Protein AF-A0A972S3H3-F1 (afdb_monomer)

Foldseek 3Di:
DDDDDDDDDDDDDDDDDDDDDDDDDDDDDDDDPPPDPVNVVVVVVVVVVVVVVVVVVVVVVVVVVVVVVVVVVVVVVVVVVVVVVVVVVVVPDDDDDDDDDDDDDDPPPDDDPQDQPPVRQGPLCVPLPCVQCNSQQQDQGVVFRDRQAQDALVVQLVQLVCLCVQVDDTPNCSVVSNVSSVPDDSVSSSRNSVRRNVGD

Nearest PDB structures (foldseek):
  1c53-assembly1_A  TM=9.446E-01  e=4.695E-05  Nitratidesulfovibrio vulgaris str. 'Miyazaki F'
  1dvh-assembly1_A  TM=9.119E-01  e=2.407E-04  Nitratidesulfovibrio vulgaris
  2dvh-assembly1_A  TM=8.778E-01  e=3.454E-03  Nitratidesulfovibrio vulgaris str. Hildenborough
  8smr-assembly1_N  TM=8.710E-01  e=4.966E-03  Pseudomonas aeruginosa
  1m6z-assembly4_D  TM=8.207E-01  e=4.141E-03  Stutzerimonas stutzeri

Solvent-accessible surface area (backbone atoms only — not comparable to full-atom values): 12634 Å² total; per-residue (Å²): 139,84,86,91,82,89,83,85,83,86,83,83,81,78,84,85,88,74,94,79,90,82,89,81,88,84,88,81,90,83,92,74,93,68,81,48,74,69,58,57,52,50,52,53,52,52,51,57,57,47,54,54,49,52,53,54,50,50,52,52,51,54,50,54,50,54,50,50,54,54,51,54,64,63,45,56,66,51,54,57,55,50,56,57,51,55,59,54,58,68,74,76,59,92,81,85,82,88,85,91,88,81,85,87,86,81,88,74,89,68,94,70,87,70,56,59,42,98,85,76,45,46,45,69,40,56,77,61,43,17,91,54,22,35,94,69,26,72,32,44,27,92,80,60,47,68,59,53,33,49,40,55,42,67,58,43,40,50,56,50,48,32,16,41,79,52,82,37,63,61,89,82,40,18,71,62,48,16,74,57,39,59,82,57,49,73,68,51,43,50,49,44,16,53,55,30,37,70,38,126

Sequence (200 aa):
MKRITIISIVTASILLIGCGQGNNSTASNETIEHKTKTQEIKEIIQHSGEDAKNIVQEIGNNIKTSISTAVNASQTTVEDAVNMGENIIKSIIPVPSKNNLGNDNNITNNGNESSVSENGIPEVFSTKCSGCHGTYGKKKALKKSEIIAGQSKNELISKIKEYKDGTRSVAGMGTLMKGKVSELTDADIETIASYLSSLK

Structure (mmCIF, N/CA/C/O backbone):
data_AF-A0A972S3H3-F1
#
_entry.id   AF-A0A972S3H3-F1
#
loop_
_atom_site.group_PDB
_atom_site.id
_atom_site.type_symbol
_atom_site.label_atom_id
_atom_site.label_alt_id
_atom_site.label_comp_id
_atom_site.label_asym_id
_atom_site.label_entity_id
_atom_site.label_seq_id
_atom_site.pdbx_PDB_ins_code
_atom_site.Cartn_x
_atom_site.Cartn_y
_atom_site.Cartn_z
_atom_site.occupancy
_atom_site.B_iso_or_equiv
_atom_site.auth_seq_id
_atom_site.auth_comp_id
_atom_site.auth_asym_id
_atom_site.auth_atom_id
_atom_site.pdbx_PDB_model_num
ATOM 1 N N . MET A 1 1 ? -25.795 -13.169 72.643 1.00 50.03 1 MET A N 1
ATOM 2 C CA . MET A 1 1 ? -24.770 -12.097 72.558 1.00 50.03 1 MET A CA 1
ATOM 3 C C . MET A 1 1 ? -25.446 -10.771 72.904 1.00 50.03 1 MET A C 1
ATOM 5 O O . MET A 1 1 ? -26.636 -10.655 72.638 1.00 50.03 1 MET A O 1
ATOM 9 N N . LYS A 1 2 ? -24.792 -9.872 73.657 1.00 42.12 2 LYS A N 1
ATOM 10 C CA . LYS A 1 2 ? -25.497 -9.031 74.649 1.00 42.12 2 LYS A CA 1
ATOM 11 C C . LYS A 1 2 ? -25.028 -7.562 74.661 1.00 42.12 2 LYS A C 1
ATOM 13 O O . LYS A 1 2 ? -23.946 -7.299 75.154 1.00 42.12 2 LYS A O 1
ATOM 18 N N . ARG A 1 3 ? -25.945 -6.671 74.252 1.00 39.25 3 ARG A N 1
ATOM 19 C CA . ARG A 1 3 ? -26.158 -5.260 74.667 1.00 39.25 3 ARG A CA 1
ATOM 20 C C . ARG A 1 3 ? -25.067 -4.191 74.439 1.00 39.25 3 ARG A C 1
ATOM 22 O O . ARG A 1 3 ? -23.873 -4.431 74.497 1.00 39.25 3 ARG A O 1
ATOM 29 N N . ILE A 1 4 ? -25.583 -2.979 74.221 1.00 59.34 4 ILE A N 1
ATOM 30 C CA . ILE A 1 4 ? -24.908 -1.681 74.078 1.00 59.34 4 ILE A CA 1
ATOM 31 C C . ILE A 1 4 ? -24.509 -1.122 75.458 1.00 59.34 4 ILE A C 1
ATOM 33 O O . ILE A 1 4 ? -25.339 -1.143 76.367 1.00 59.34 4 ILE A O 1
ATOM 37 N N . THR A 1 5 ? -23.311 -0.532 75.555 1.00 48.34 5 THR A N 1
ATOM 38 C CA . THR A 1 5 ? -22.844 0.370 76.635 1.00 48.34 5 THR A CA 1
ATOM 39 C C . THR A 1 5 ? -21.814 1.323 75.979 1.00 48.34 5 THR A C 1
ATOM 41 O O . THR A 1 5 ? -20.944 0.812 75.284 1.00 48.34 5 THR A O 1
ATOM 44 N N . ILE A 1 6 ? -21.888 2.663 75.927 1.00 50.59 6 ILE A N 1
ATOM 45 C CA . ILE A 1 6 ? -22.216 3.747 76.883 1.00 50.59 6 ILE A CA 1
ATOM 46 C C . ILE A 1 6 ? -20.986 4.241 77.693 1.00 50.59 6 ILE A C 1
ATOM 48 O O . ILE A 1 6 ? -20.466 3.514 78.528 1.00 50.59 6 ILE A O 1
ATOM 52 N N . ILE A 1 7 ? -20.658 5.533 77.489 1.00 48.91 7 ILE A N 1
ATOM 53 C CA . ILE A 1 7 ? -19.981 6.512 78.382 1.00 48.91 7 ILE A CA 1
ATOM 54 C C . ILE A 1 7 ? -18.434 6.566 78.518 1.00 48.91 7 ILE A C 1
ATOM 56 O O . ILE A 1 7 ? -17.762 5.592 78.822 1.00 48.91 7 ILE A O 1
ATOM 60 N N . SER A 1 8 ? -17.953 7.811 78.346 1.00 44.72 8 SER A N 1
ATOM 61 C CA . SER A 1 8 ? -16.785 8.539 78.888 1.00 44.72 8 SER A CA 1
ATOM 62 C C . SER A 1 8 ? -15.473 7.841 79.259 1.00 44.72 8 SER A C 1
ATOM 64 O O . SER A 1 8 ? -15.441 6.978 80.124 1.00 44.72 8 SER A O 1
ATOM 66 N N . ILE A 1 9 ? -14.372 8.501 78.875 1.00 57.78 9 ILE A N 1
ATOM 67 C CA . ILE A 1 9 ? -13.406 9.033 79.854 1.00 57.78 9 ILE A CA 1
ATOM 68 C C . ILE A 1 9 ? -13.070 10.486 79.489 1.00 57.78 9 ILE A C 1
ATOM 70 O O . ILE A 1 9 ? -12.719 10.801 78.355 1.00 57.78 9 ILE A O 1
ATOM 74 N N . VAL A 1 10 ? -13.194 11.370 80.479 1.00 48.03 10 VAL A N 1
ATOM 75 C CA . VAL A 1 10 ? -12.653 12.731 80.454 1.00 48.03 10 VAL A CA 1
ATOM 76 C C . VAL A 1 10 ? -11.217 12.649 80.961 1.00 48.03 10 VAL A C 1
ATOM 78 O O . VAL A 1 10 ? -11.010 12.353 82.135 1.00 48.03 10 VAL A O 1
ATOM 81 N N . THR A 1 11 ? -10.227 12.953 80.124 1.00 58.41 11 THR A N 1
ATOM 82 C CA . THR A 1 11 ? -8.889 13.327 80.608 1.00 58.41 11 THR A CA 1
ATOM 83 C C . THR A 1 11 ? -8.775 14.841 80.590 1.00 58.41 11 THR A C 1
ATOM 85 O O . THR A 1 11 ? -8.484 15.453 79.564 1.00 58.41 11 THR A O 1
ATOM 88 N N . ALA A 1 12 ? -9.048 15.450 81.742 1.00 47.22 12 ALA A N 1
ATOM 89 C CA . ALA A 1 12 ? -8.835 16.869 81.947 1.00 47.22 12 ALA A CA 1
ATOM 90 C C . ALA A 1 12 ? -7.329 17.173 81.992 1.00 47.22 12 ALA A C 1
ATOM 92 O O . ALA A 1 12 ? -6.634 16.746 82.912 1.00 47.22 12 ALA A O 1
ATOM 93 N N . SER A 1 13 ? -6.848 17.979 81.047 1.00 56.44 13 SER A N 1
ATOM 94 C CA . SER A 1 13 ? -5.545 18.652 81.129 1.00 56.44 13 SER A CA 1
ATOM 95 C C . SER A 1 13 ? -5.752 20.161 81.223 1.00 56.44 13 SER A C 1
ATOM 97 O O . SER A 1 13 ? -5.510 20.924 80.297 1.00 56.44 13 SER A O 1
ATOM 99 N N . ILE A 1 14 ? -6.316 20.538 82.371 1.00 56.06 14 ILE A N 1
ATOM 100 C CA . ILE A 1 14 ? -5.871 21.632 83.243 1.00 56.06 14 ILE A CA 1
ATOM 101 C C . ILE A 1 14 ? -4.890 22.650 82.616 1.00 56.06 14 ILE A C 1
ATOM 103 O O . ILE A 1 14 ? -3.731 22.352 82.355 1.00 56.06 14 ILE A O 1
ATOM 107 N N . LEU A 1 15 ? -5.393 23.888 82.525 1.00 45.66 15 LEU A N 1
ATOM 108 C CA . LEU A 1 15 ? -4.690 25.170 82.667 1.00 45.66 15 LEU A CA 1
ATOM 109 C C . LEU A 1 15 ? -3.454 25.472 81.792 1.00 45.66 15 LEU A C 1
ATOM 111 O O . LEU A 1 15 ? -2.313 25.268 82.195 1.00 45.66 15 LEU A O 1
ATOM 115 N N . LEU A 1 16 ? -3.699 26.274 80.751 1.00 47.12 16 LEU A N 1
ATOM 116 C CA . LEU A 1 16 ? -2.959 27.529 80.561 1.00 47.12 16 LEU A CA 1
ATOM 117 C C . LEU A 1 16 ? -3.959 28.684 80.397 1.00 47.12 16 LEU A C 1
ATOM 119 O O . LEU A 1 16 ? -4.531 28.888 79.329 1.00 47.12 16 LEU A O 1
ATOM 123 N N . ILE A 1 17 ? -4.190 29.430 81.482 1.00 56.34 17 ILE A N 1
ATOM 124 C CA . ILE A 1 17 ? -4.942 30.689 81.439 1.00 56.34 17 ILE A CA 1
ATOM 125 C C . ILE A 1 17 ? -4.015 31.761 80.859 1.00 56.34 17 ILE A C 1
ATOM 127 O O . ILE A 1 17 ? -3.107 32.234 81.538 1.00 56.34 17 ILE A O 1
ATOM 131 N N . GLY A 1 18 ? -4.259 32.146 79.607 1.00 42.66 18 GLY A N 1
ATOM 132 C CA . GLY A 1 18 ? -3.746 33.381 79.019 1.00 42.66 18 GLY A CA 1
ATOM 133 C C . GLY A 1 18 ? -4.873 34.407 78.934 1.00 42.66 18 GLY A C 1
ATOM 134 O O . GLY A 1 18 ? -5.859 34.175 78.239 1.00 42.66 18 GLY A O 1
ATOM 135 N N . CYS A 1 19 ? -4.752 35.531 79.643 1.00 55.44 19 CYS A N 1
ATOM 136 C CA . CYS A 1 19 ? -5.731 36.616 79.564 1.00 55.44 19 CYS A CA 1
ATOM 137 C C . CYS A 1 19 ? -5.738 37.251 78.163 1.00 55.44 19 CYS A C 1
ATOM 139 O O . CYS A 1 19 ? -4.711 37.745 77.704 1.00 55.44 19 CYS A O 1
ATOM 141 N N . GLY A 1 20 ? -6.908 37.303 77.525 1.00 45.53 20 GLY A N 1
ATOM 142 C CA . GLY A 1 20 ? -7.138 37.992 76.253 1.00 45.53 20 GLY A CA 1
ATOM 143 C C . GLY A 1 20 ? -8.572 38.510 76.203 1.00 45.53 20 GLY A C 1
ATOM 144 O O . GLY A 1 20 ? -9.515 37.733 76.106 1.00 45.53 20 GLY A O 1
ATOM 145 N N . GLN A 1 21 ? -8.737 39.820 76.361 1.00 40.84 21 GLN A N 1
ATOM 146 C CA . GLN A 1 21 ? -10.024 40.480 76.585 1.00 40.84 21 GLN A CA 1
ATOM 147 C C . GLN A 1 21 ? -10.678 40.852 75.242 1.00 40.84 21 GLN A C 1
ATOM 149 O O . GLN A 1 21 ? -10.013 41.426 74.384 1.00 40.84 21 GLN A O 1
ATOM 154 N N . GLY A 1 22 ? -11.965 40.544 75.047 1.00 35.88 22 GLY A N 1
ATOM 155 C CA . GLY A 1 22 ? -12.677 40.868 73.803 1.00 35.88 22 GLY A CA 1
ATOM 156 C C . GLY A 1 22 ? -14.104 40.324 73.776 1.00 35.88 22 GLY A C 1
ATOM 157 O O . GLY A 1 22 ? -14.325 39.141 73.545 1.00 35.88 22 GLY A O 1
ATOM 158 N N . ASN A 1 23 ? -15.071 41.195 74.042 1.00 36.19 23 ASN A N 1
ATOM 159 C CA . ASN A 1 23 ? -16.504 40.911 74.065 1.00 36.19 23 ASN A CA 1
ATOM 160 C C . ASN A 1 23 ? -17.117 40.851 72.654 1.00 36.19 23 ASN A C 1
ATOM 162 O O . ASN A 1 23 ? -16.843 41.700 71.811 1.00 36.19 23 ASN A O 1
ATOM 166 N N . ASN A 1 24 ? -18.019 39.896 72.418 1.00 32.91 24 ASN A N 1
ATOM 167 C CA . ASN A 1 24 ? -18.827 39.803 71.202 1.00 32.91 24 ASN A CA 1
ATOM 168 C C . ASN A 1 24 ? -20.331 39.805 71.529 1.00 32.91 24 ASN A C 1
ATOM 170 O O . ASN A 1 24 ? -20.840 38.945 72.245 1.00 32.91 24 ASN A O 1
ATOM 174 N N . SER A 1 25 ? -21.034 40.813 71.006 1.00 38.72 25 SER A N 1
ATOM 175 C CA . SER A 1 25 ? -22.461 41.043 71.248 1.00 38.72 25 SER A CA 1
ATOM 176 C C . SER A 1 25 ? -23.374 40.092 70.470 1.00 38.72 25 SER A C 1
ATOM 178 O O . SER A 1 25 ? -23.024 39.541 69.429 1.00 38.72 25 SER A O 1
ATOM 180 N N . THR A 1 26 ? -24.587 39.942 70.991 1.00 35.28 26 THR A N 1
ATOM 181 C CA . THR A 1 26 ? -25.653 39.056 70.518 1.00 35.28 26 THR A CA 1
ATOM 182 C C . THR A 1 26 ? -26.482 39.589 69.337 1.00 35.28 26 THR A C 1
ATOM 184 O O . THR A 1 26 ? -26.873 40.751 69.343 1.00 35.28 26 THR A O 1
ATOM 187 N N . ALA A 1 27 ? -26.929 38.635 68.505 1.00 40.75 27 ALA A N 1
ATOM 188 C CA . ALA A 1 27 ? -28.288 38.489 67.943 1.00 40.75 27 ALA A CA 1
ATOM 189 C C . ALA A 1 27 ? -28.718 39.104 66.582 1.00 40.75 27 ALA A C 1
ATOM 191 O O . ALA A 1 27 ? -28.371 40.212 66.195 1.00 40.75 27 ALA A O 1
ATOM 192 N N . SER A 1 28 ? -29.645 38.339 65.973 1.00 35.03 28 SER A N 1
ATOM 193 C CA . SER A 1 28 ? -30.734 38.692 65.029 1.00 35.03 28 SER A CA 1
ATOM 194 C C . SER A 1 28 ? -30.441 39.035 63.555 1.00 35.03 28 SER A C 1
ATOM 196 O O . SER A 1 28 ? -30.322 40.189 63.174 1.00 35.03 28 SER A O 1
ATOM 198 N N . ASN A 1 29 ? -30.477 37.979 62.729 1.00 49.19 29 ASN A N 1
ATOM 199 C CA . ASN A 1 29 ? -31.412 37.768 61.603 1.00 49.19 29 ASN A CA 1
ATOM 200 C C . ASN A 1 29 ? -31.961 38.983 60.818 1.00 49.19 29 ASN A C 1
ATOM 202 O O . ASN A 1 29 ? -32.881 39.644 61.291 1.00 49.19 29 ASN A O 1
ATOM 206 N N . GLU A 1 30 ? -31.596 39.067 59.535 1.00 40.66 30 GLU A N 1
ATOM 207 C CA . GLU A 1 30 ? -32.560 39.331 58.457 1.00 40.66 30 GLU A CA 1
ATOM 208 C C . GLU A 1 30 ? -32.139 38.559 57.189 1.00 40.66 30 GLU A C 1
ATOM 210 O O . GLU A 1 30 ? -30.948 38.445 56.890 1.00 40.66 30 GLU A O 1
ATOM 215 N N . THR A 1 31 ? -33.097 37.969 56.464 1.00 40.53 31 THR A N 1
ATOM 216 C CA . THR A 1 31 ? -32.827 37.181 55.247 1.00 40.53 31 THR A CA 1
ATOM 217 C C . THR A 1 31 ? -33.096 38.025 54.009 1.00 40.53 31 THR A C 1
ATOM 219 O O . THR A 1 31 ? -34.248 38.325 53.709 1.00 40.53 31 THR A O 1
ATOM 222 N N . ILE A 1 32 ? -32.046 38.343 53.251 1.00 44.81 32 ILE A N 1
ATOM 223 C CA . ILE A 1 32 ? -32.155 38.857 51.882 1.00 44.81 32 ILE A CA 1
ATOM 224 C C . ILE A 1 32 ? -31.471 37.845 50.965 1.00 44.81 32 ILE A C 1
ATOM 226 O O . ILE A 1 32 ? -30.268 37.608 51.087 1.00 44.81 32 ILE A O 1
ATOM 230 N N . GLU A 1 33 ? -32.233 37.233 50.055 1.00 55.72 33 GLU A N 1
ATOM 231 C CA . GLU A 1 33 ? -31.702 36.274 49.081 1.00 55.72 33 GLU A CA 1
ATOM 232 C C . GLU A 1 33 ? -30.937 37.015 47.975 1.00 55.72 33 GLU A C 1
ATOM 234 O O . GLU A 1 33 ? -31.421 37.278 46.876 1.00 55.72 33 GLU A O 1
ATOM 239 N N . HIS A 1 34 ? -29.708 37.403 48.300 1.00 43.50 34 HIS A N 1
ATOM 240 C CA . HIS A 1 34 ? -28.808 38.045 47.361 1.00 43.50 34 HIS A CA 1
ATOM 241 C C . HIS A 1 34 ? -28.236 36.972 46.426 1.00 43.50 34 HIS A C 1
ATOM 243 O O . HIS A 1 34 ? -27.333 36.228 46.824 1.00 43.50 34 HIS A O 1
ATOM 249 N N . LYS A 1 35 ? -28.729 36.894 45.177 1.00 55.00 35 LYS A N 1
ATOM 250 C CA . LYS A 1 35 ? -28.073 36.098 44.125 1.00 55.00 35 LYS A CA 1
ATOM 251 C C . LYS A 1 35 ? -26.601 36.498 44.119 1.00 55.00 35 LYS A C 1
ATOM 253 O O . LYS A 1 35 ? -26.257 37.676 43.995 1.00 55.00 35 LYS A O 1
ATOM 258 N N . THR A 1 36 ? -25.728 35.533 44.385 1.00 60.09 36 THR A N 1
ATOM 259 C CA . THR A 1 36 ? -24.317 35.853 44.599 1.00 60.09 36 THR A CA 1
ATOM 260 C C . THR A 1 36 ? -23.719 36.321 43.280 1.00 60.09 36 THR A C 1
ATOM 262 O O . THR A 1 36 ? -24.009 35.755 42.225 1.00 60.09 36 THR A O 1
ATOM 265 N N . LYS A 1 37 ? -22.828 37.317 43.325 1.00 58.97 37 LYS A N 1
ATOM 266 C CA . LYS A 1 37 ? -22.131 37.837 42.133 1.00 58.97 37 LYS A CA 1
ATOM 267 C C . LYS A 1 37 ? -21.458 36.711 41.321 1.00 58.97 37 LYS A C 1
ATOM 269 O O . LYS A 1 37 ? -21.358 36.777 40.102 1.00 58.97 37 LYS A O 1
ATOM 274 N N . THR A 1 38 ? -21.063 35.634 42.001 1.00 56.06 38 THR A N 1
ATOM 275 C CA . THR A 1 38 ? -20.537 34.381 41.439 1.00 56.06 38 THR A CA 1
ATOM 276 C C . THR A 1 38 ? -21.549 33.594 40.590 1.00 56.06 38 THR A C 1
ATOM 278 O O . THR A 1 38 ? -21.153 32.991 39.595 1.00 56.06 38 THR A O 1
ATOM 281 N N . GLN A 1 39 ? -22.839 33.581 40.947 1.00 59.44 39 GLN A N 1
ATOM 282 C CA . GLN A 1 39 ? -23.898 32.912 40.174 1.00 59.44 39 GLN A CA 1
ATOM 283 C C . GLN A 1 39 ? -24.235 33.680 38.889 1.00 59.44 39 GLN A C 1
ATOM 285 O O . GLN A 1 39 ? -24.355 33.061 37.837 1.00 59.44 39 GLN A O 1
ATOM 290 N N . GLU A 1 40 ? -24.310 35.013 38.946 1.00 59.19 40 GLU A N 1
ATOM 291 C CA . GLU A 1 40 ? -24.522 35.852 37.753 1.00 59.19 40 GLU A CA 1
ATOM 292 C C . GLU A 1 40 ? -23.358 35.731 36.760 1.00 59.19 40 GLU A C 1
ATOM 294 O O . GLU A 1 40 ? -23.572 35.490 35.573 1.00 59.19 40 GLU A O 1
ATOM 299 N N . ILE A 1 41 ? -22.113 35.789 37.250 1.00 59.34 41 ILE A N 1
ATOM 300 C CA . ILE A 1 41 ? -20.914 35.582 36.421 1.00 59.34 41 ILE A CA 1
ATOM 301 C C . ILE A 1 41 ? -20.934 34.201 35.740 1.00 59.34 41 ILE A C 1
ATOM 303 O O . ILE A 1 41 ? -20.515 34.080 34.589 1.00 59.34 41 ILE A O 1
ATOM 307 N N . LYS A 1 42 ? -21.444 33.158 36.410 1.00 60.22 42 LYS A N 1
ATOM 308 C CA . LYS A 1 42 ? -21.511 31.806 35.839 1.00 60.22 42 LYS A CA 1
ATOM 309 C C . LYS A 1 42 ? -22.499 31.709 34.671 1.00 60.22 42 LYS A C 1
ATOM 311 O O . LYS A 1 42 ? -22.165 31.090 33.665 1.00 60.22 42 LYS A O 1
ATOM 316 N N . GLU A 1 43 ? -23.669 32.336 34.777 1.00 59.78 43 GLU A N 1
ATOM 317 C CA . GLU A 1 43 ? -24.654 32.393 33.685 1.00 59.78 43 GLU A CA 1
ATOM 318 C C . GLU A 1 43 ? -24.123 33.186 32.481 1.00 59.78 43 GLU A C 1
ATOM 320 O O . GLU A 1 43 ? -24.241 32.722 31.347 1.00 59.78 43 GLU A O 1
ATOM 325 N N . ILE A 1 44 ? -23.454 34.321 32.722 1.00 58.22 44 ILE A N 1
ATOM 326 C CA . ILE A 1 44 ? -22.828 35.144 31.670 1.00 58.22 44 ILE A CA 1
ATOM 327 C C . ILE A 1 44 ? -21.767 34.342 30.895 1.00 58.22 44 ILE A C 1
ATOM 329 O O . ILE A 1 44 ? -21.747 34.369 29.664 1.00 58.22 44 ILE A O 1
ATOM 333 N N . ILE A 1 45 ? -20.915 33.584 31.596 1.00 58.66 45 ILE A N 1
ATOM 334 C CA . ILE A 1 45 ? -19.893 32.729 30.966 1.00 58.66 45 ILE A CA 1
ATOM 335 C C . ILE A 1 45 ? -20.536 31.595 30.149 1.00 58.66 45 ILE A C 1
ATOM 337 O O . ILE A 1 45 ? -20.028 31.253 29.082 1.00 58.66 45 ILE A O 1
ATOM 341 N N . GLN A 1 46 ? -21.652 31.019 30.612 1.00 60.28 46 GLN A N 1
ATOM 342 C CA . GLN A 1 46 ? -22.351 29.966 29.867 1.00 60.28 46 GLN A CA 1
ATOM 343 C C . GLN A 1 46 ? -23.019 30.492 28.591 1.00 60.28 46 GLN A C 1
ATOM 345 O O . GLN A 1 46 ? -22.885 29.845 27.556 1.00 60.28 46 GLN A O 1
ATOM 350 N N . HIS A 1 47 ? -23.670 31.660 28.632 1.00 60.31 47 HIS A N 1
ATOM 351 C CA . HIS A 1 47 ? -24.263 32.275 27.436 1.00 60.31 47 HIS A CA 1
ATOM 352 C C . HIS A 1 47 ? -23.183 32.623 26.402 1.00 60.31 47 HIS A C 1
ATOM 354 O O . HIS A 1 47 ? -23.220 32.131 25.277 1.00 60.31 47 HIS A O 1
ATOM 360 N N . SER A 1 48 ? -22.136 33.341 26.829 1.00 57.97 48 SER A N 1
ATOM 361 C CA . SER A 1 48 ? -21.018 33.726 25.957 1.00 57.97 48 SER A CA 1
ATOM 362 C C . SER A 1 48 ? -20.298 32.522 25.330 1.00 57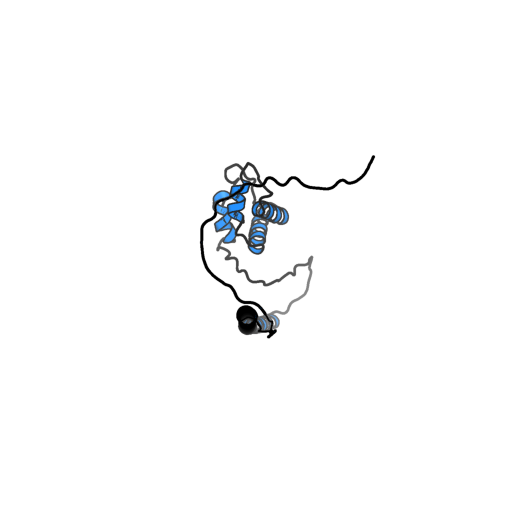.97 48 SER A C 1
ATOM 364 O O . SER A 1 48 ? -19.823 32.610 24.196 1.00 57.97 48 SER A O 1
ATOM 366 N N . GLY A 1 49 ? -20.233 31.389 26.039 1.00 59.72 49 GLY A N 1
ATOM 367 C CA . GLY A 1 49 ? -19.673 30.141 25.522 1.00 59.72 49 GLY A CA 1
ATOM 368 C C . GLY A 1 49 ? -20.551 29.426 24.489 1.00 59.72 49 GLY A C 1
ATOM 369 O O . GLY A 1 49 ? -20.011 28.697 23.658 1.00 59.72 49 GLY A O 1
ATOM 370 N N . GLU A 1 50 ? -21.871 29.621 24.513 1.00 63.44 50 GLU A N 1
ATOM 371 C CA . GLU A 1 50 ? -22.797 29.037 23.533 1.00 63.44 50 GLU A CA 1
ATOM 372 C C . GLU A 1 50 ? -22.923 29.924 22.286 1.00 63.44 50 GLU A C 1
ATOM 374 O O . GLU A 1 50 ? -22.839 29.421 21.165 1.00 63.44 50 GLU A O 1
ATOM 379 N N . ASP A 1 51 ? -22.980 31.247 22.469 1.00 68.44 51 ASP A N 1
ATOM 380 C CA . ASP A 1 51 ? -22.959 32.235 21.382 1.00 68.44 51 ASP A CA 1
ATOM 381 C C . ASP A 1 51 ? -21.723 32.050 20.485 1.00 68.44 51 ASP A C 1
ATOM 383 O O . ASP A 1 51 ? -21.824 32.002 19.257 1.00 68.44 51 ASP A O 1
ATOM 387 N N . ALA A 1 52 ? -20.549 31.839 21.095 1.00 62.97 52 ALA A N 1
ATOM 388 C CA . ALA A 1 52 ? -19.309 31.572 20.370 1.00 62.97 52 ALA A CA 1
ATOM 389 C C . ALA A 1 52 ? -19.362 30.280 19.528 1.00 62.97 52 ALA A C 1
ATOM 391 O O . ALA A 1 52 ? -18.821 30.250 18.421 1.00 62.97 52 ALA A O 1
ATOM 392 N N . LYS A 1 53 ? -20.025 29.215 20.006 1.00 65.50 53 LYS A N 1
ATOM 393 C CA . LYS A 1 53 ? -20.199 27.971 19.229 1.00 65.50 53 LYS A CA 1
ATOM 394 C C . LYS A 1 53 ? -21.146 28.174 18.054 1.00 65.50 53 LYS A C 1
ATOM 396 O O . LYS A 1 53 ? -20.847 27.691 16.964 1.00 65.50 53 LYS A O 1
ATOM 401 N N . ASN A 1 54 ? -22.253 28.883 18.274 1.00 75.94 54 ASN A N 1
ATOM 402 C CA . ASN A 1 54 ? -23.251 29.158 17.243 1.00 75.94 54 ASN A CA 1
ATOM 403 C C . ASN A 1 54 ? -22.627 29.952 16.087 1.00 75.94 54 ASN A C 1
ATOM 405 O O . ASN A 1 54 ? -22.744 29.540 14.936 1.00 75.94 54 ASN A O 1
ATOM 409 N N . ILE A 1 55 ? -21.847 30.996 16.397 1.00 71.00 55 ILE A N 1
ATOM 410 C CA . ILE A 1 55 ? -21.098 31.781 15.402 1.00 71.00 55 ILE A CA 1
ATOM 411 C C . ILE A 1 55 ? -20.107 30.897 14.621 1.00 71.00 55 ILE A C 1
ATOM 413 O O . ILE A 1 55 ? -20.047 30.966 13.393 1.00 71.00 55 ILE A O 1
ATOM 417 N N . VAL A 1 56 ? -19.349 30.025 15.298 1.00 68.06 56 VAL A N 1
ATOM 418 C CA . VAL A 1 56 ? -18.395 29.115 14.632 1.00 68.06 56 VAL A CA 1
ATOM 419 C C . VAL A 1 56 ? -19.104 28.092 13.730 1.00 68.06 56 VAL A C 1
ATOM 421 O O . VAL A 1 56 ? -18.614 27.807 12.634 1.00 68.06 56 VAL A O 1
ATOM 424 N N . GLN A 1 57 ? -20.262 27.564 14.140 1.00 69.31 57 GLN A N 1
ATOM 425 C CA . GLN A 1 57 ? -21.068 26.668 13.302 1.00 69.31 57 GLN A CA 1
ATOM 426 C C . GLN A 1 57 ? -21.670 27.388 12.091 1.00 69.31 57 GLN A C 1
ATOM 428 O O . GLN A 1 57 ? -21.614 26.855 10.982 1.00 69.31 57 GLN A O 1
ATOM 433 N N . GLU A 1 58 ? -22.205 28.595 12.270 1.00 72.62 58 GLU A N 1
ATOM 434 C CA . GLU A 1 58 ? -22.781 29.392 11.185 1.00 72.62 58 GLU A CA 1
ATOM 435 C C . GLU A 1 58 ? -21.723 29.746 10.129 1.00 72.62 58 GLU A C 1
ATOM 437 O O . GLU A 1 58 ? -21.931 29.512 8.937 1.00 72.62 58 GLU A O 1
ATOM 442 N N . ILE A 1 59 ? -20.536 30.190 10.561 1.00 70.19 59 ILE A N 1
ATOM 443 C CA . ILE A 1 59 ? -19.384 30.422 9.677 1.00 70.19 59 ILE A CA 1
ATOM 444 C C . ILE A 1 59 ? -19.009 29.134 8.923 1.00 70.19 59 ILE A C 1
ATOM 446 O O . ILE A 1 59 ? -18.843 29.164 7.702 1.00 70.19 59 ILE A O 1
ATOM 450 N N . GLY A 1 60 ? -18.931 27.989 9.611 1.00 68.50 60 GLY A N 1
ATOM 451 C CA . GLY A 1 60 ? -18.630 26.697 8.985 1.00 68.50 60 GLY A CA 1
ATOM 452 C C . GLY A 1 60 ? -19.656 26.275 7.922 1.00 68.50 60 GLY A C 1
ATOM 453 O O . GLY A 1 60 ? -19.279 25.798 6.847 1.00 68.50 60 GLY A O 1
ATOM 454 N N . ASN A 1 61 ? -20.945 26.500 8.183 1.00 75.44 61 ASN A N 1
ATOM 455 C CA . ASN A 1 61 ? -22.037 26.187 7.259 1.00 75.44 61 ASN A CA 1
ATOM 456 C C . ASN A 1 61 ? -22.055 27.126 6.040 1.00 75.44 61 ASN A C 1
ATOM 458 O O . ASN A 1 61 ? -22.213 26.663 4.906 1.00 75.44 61 ASN A O 1
ATOM 462 N N . ASN A 1 62 ? -21.811 28.423 6.243 1.00 74.75 62 ASN A N 1
ATOM 463 C CA . ASN A 1 62 ? -21.724 29.412 5.166 1.00 74.75 62 ASN A CA 1
ATOM 464 C C . ASN A 1 62 ? -20.512 29.158 4.252 1.00 74.75 62 ASN A C 1
ATOM 466 O O . ASN A 1 62 ? -20.636 29.221 3.024 1.00 74.75 62 ASN A O 1
ATOM 470 N N . ILE A 1 63 ? -19.363 28.773 4.822 1.00 67.81 63 ILE A N 1
ATOM 471 C CA . ILE A 1 63 ? -18.174 28.353 4.062 1.00 67.81 63 ILE A CA 1
ATOM 472 C C . ILE A 1 63 ? -18.466 27.076 3.259 1.00 67.81 63 ILE A C 1
ATOM 474 O O . ILE A 1 63 ? -18.226 27.049 2.052 1.00 67.81 63 ILE A O 1
ATOM 478 N N . LYS A 1 64 ? -19.043 26.037 3.883 1.00 70.12 64 LYS A N 1
ATOM 479 C CA . LYS A 1 64 ? -19.422 24.784 3.199 1.00 70.12 64 LYS A CA 1
ATOM 480 C C . LYS A 1 64 ? -20.369 25.033 2.020 1.00 70.12 64 LYS A C 1
ATOM 482 O O . LYS A 1 64 ? -20.181 24.444 0.955 1.00 70.12 64 LYS A O 1
ATOM 487 N N . THR A 1 65 ? -21.356 25.908 2.199 1.00 71.56 65 THR A N 1
ATOM 488 C CA . THR A 1 65 ? -22.331 26.266 1.158 1.00 71.56 65 THR A CA 1
ATOM 489 C C . THR A 1 65 ? -21.657 27.012 0.007 1.00 71.56 65 THR A C 1
ATOM 491 O O . THR A 1 65 ? -21.805 26.618 -1.147 1.00 71.56 65 THR A O 1
ATOM 494 N N . SER A 1 66 ? -20.832 28.018 0.312 1.00 65.25 66 SER A N 1
ATOM 495 C CA . SER A 1 66 ? -20.116 28.813 -0.699 1.00 65.25 66 SER A CA 1
ATOM 496 C C . SER A 1 66 ? -19.144 27.965 -1.528 1.00 65.25 66 SER A C 1
ATOM 498 O O . SER A 1 66 ? -19.104 28.091 -2.751 1.00 65.25 66 SER A O 1
ATOM 500 N N . ILE A 1 67 ? -18.412 27.048 -0.881 1.00 65.00 67 ILE A N 1
ATOM 501 C CA . ILE A 1 67 ? -17.525 26.091 -1.559 1.00 65.00 67 ILE A CA 1
ATOM 502 C C . ILE A 1 67 ? -18.333 25.149 -2.460 1.00 65.00 67 ILE A C 1
ATOM 504 O O . ILE A 1 67 ? -17.951 24.940 -3.606 1.00 65.00 67 ILE A O 1
ATOM 508 N N . SER A 1 68 ? -19.465 24.620 -1.983 1.00 65.06 68 SER A N 1
ATOM 509 C CA . SER A 1 68 ? -20.306 23.709 -2.776 1.00 65.06 68 SER A CA 1
ATOM 510 C C . SER A 1 68 ? -20.846 24.392 -4.039 1.00 65.06 68 SER A C 1
ATOM 512 O O . SER A 1 68 ? -20.775 23.821 -5.124 1.00 65.06 68 SER A O 1
ATOM 514 N N . THR A 1 69 ? -21.306 25.642 -3.933 1.00 70.69 69 THR A N 1
ATOM 515 C CA . THR A 1 69 ? -21.753 26.434 -5.090 1.00 70.69 69 THR A CA 1
ATOM 516 C C . THR A 1 69 ? -20.618 26.688 -6.089 1.00 70.69 69 THR A C 1
ATOM 518 O O . THR A 1 69 ? -20.824 26.534 -7.291 1.00 70.69 69 THR A O 1
ATOM 521 N N . ALA A 1 70 ? -19.412 27.023 -5.615 1.00 59.72 70 ALA A N 1
ATOM 522 C CA . ALA A 1 70 ? -18.251 27.263 -6.477 1.00 59.72 70 ALA A CA 1
ATOM 523 C C . ALA A 1 70 ? -17.763 25.988 -7.197 1.00 59.72 70 ALA A C 1
ATOM 525 O O . ALA A 1 70 ? -17.421 26.041 -8.379 1.00 59.72 70 ALA A O 1
ATOM 526 N N . VAL A 1 71 ? -17.777 24.837 -6.515 1.00 63.81 71 VAL A N 1
ATOM 527 C CA . VAL A 1 71 ? -17.440 23.532 -7.108 1.00 63.81 71 VAL A CA 1
ATOM 528 C C . VAL A 1 71 ? -18.460 23.145 -8.182 1.00 63.81 71 VAL A C 1
ATOM 530 O O . VAL A 1 71 ? -18.066 22.848 -9.307 1.00 63.81 71 VAL A O 1
ATOM 533 N N . ASN A 1 72 ? -19.761 23.249 -7.892 1.00 66.25 72 ASN A N 1
ATOM 534 C CA . ASN A 1 72 ? -20.820 22.910 -8.852 1.00 66.25 72 ASN A CA 1
ATOM 535 C C . ASN A 1 72 ? -20.778 23.807 -10.108 1.00 66.25 72 ASN A C 1
ATOM 537 O O . ASN A 1 72 ? -20.890 23.322 -11.237 1.00 66.25 72 ASN A O 1
ATOM 541 N N . ALA A 1 73 ? -20.546 25.114 -9.932 1.00 58.81 73 ALA A N 1
ATOM 542 C CA . ALA A 1 73 ? -20.368 26.049 -11.046 1.00 58.81 73 ALA A CA 1
ATOM 543 C C . ALA A 1 73 ? -19.131 25.728 -11.911 1.00 58.81 73 ALA A C 1
ATOM 545 O O . ALA A 1 73 ? -19.125 26.025 -13.103 1.00 58.81 73 ALA A O 1
ATOM 546 N N . SER A 1 74 ? -18.112 25.084 -11.331 1.00 54.75 74 SER A N 1
ATOM 547 C CA . SER A 1 74 ? -16.895 24.657 -12.037 1.00 54.75 74 SER A CA 1
ATOM 548 C C . SER A 1 74 ? -17.050 23.321 -12.778 1.00 54.75 74 SER A C 1
ATOM 550 O O . SER A 1 74 ? -16.251 23.033 -13.662 1.00 54.75 74 SER A O 1
ATOM 552 N N . GLN A 1 75 ? -18.056 22.504 -12.440 1.00 55.81 75 GLN A N 1
ATOM 553 C CA . GLN A 1 75 ? -18.356 21.245 -13.142 1.00 55.81 75 GLN A CA 1
ATOM 554 C C . GLN A 1 75 ? -19.267 21.449 -14.358 1.00 55.81 75 GLN A C 1
ATOM 556 O O . GLN A 1 75 ? -19.057 20.822 -15.392 1.00 55.81 75 GLN A O 1
ATOM 561 N N . THR A 1 76 ? -20.211 22.393 -14.283 1.00 54.56 76 THR A N 1
ATOM 562 C CA . THR A 1 76 ? -21.192 22.644 -15.362 1.00 54.56 76 THR A CA 1
ATOM 563 C C . THR A 1 76 ? -20.521 22.954 -16.715 1.00 54.56 76 THR A C 1
ATOM 565 O O . THR A 1 7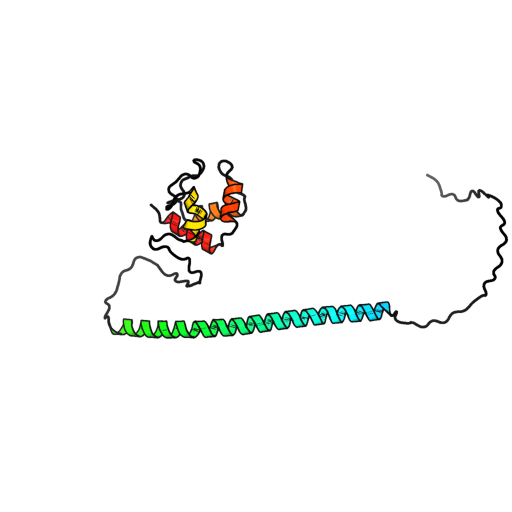6 ? -20.999 22.533 -17.764 1.00 54.56 76 THR A O 1
ATOM 568 N N . THR A 1 77 ? -19.367 23.630 -16.703 1.00 56.84 77 THR A N 1
ATOM 569 C CA . THR A 1 77 ? -18.592 23.972 -17.911 1.00 56.84 77 THR A CA 1
ATOM 570 C C . THR A 1 77 ? -17.879 22.781 -18.560 1.00 56.84 77 THR A C 1
ATOM 572 O O . THR A 1 77 ? -17.508 22.866 -19.732 1.00 56.84 77 THR A O 1
ATOM 575 N N . VAL A 1 78 ? -17.676 21.682 -17.826 1.00 55.31 78 VAL A N 1
ATOM 576 C CA . VAL A 1 78 ? -17.045 20.453 -18.328 1.00 55.31 78 VAL A CA 1
ATOM 577 C C . VAL A 1 78 ? -18.097 19.547 -18.967 1.00 55.31 78 VAL A C 1
ATOM 579 O O . VAL A 1 78 ? -17.888 19.076 -20.085 1.00 55.31 78 VAL A O 1
ATOM 582 N N . GLU A 1 79 ? -19.251 19.372 -18.316 1.00 55.25 79 GLU A N 1
ATOM 583 C CA . GLU A 1 79 ? -20.384 18.608 -18.855 1.00 55.25 79 GLU A CA 1
ATOM 584 C C . GLU A 1 79 ? -20.845 19.145 -20.223 1.00 55.25 79 GLU A C 1
ATOM 586 O O . GLU A 1 79 ? -20.971 18.377 -21.179 1.00 55.25 79 GLU A O 1
ATOM 591 N N . ASP A 1 80 ? -21.037 20.463 -20.364 1.00 58.31 80 ASP A N 1
ATOM 592 C CA . ASP A 1 80 ? -21.475 21.071 -21.631 1.00 58.31 80 ASP A CA 1
ATOM 593 C C . ASP A 1 80 ? -20.453 20.864 -22.766 1.00 58.31 80 ASP A C 1
ATOM 595 O O . ASP A 1 80 ? -20.829 20.581 -23.909 1.00 58.31 80 ASP A O 1
ATOM 599 N N . ALA A 1 81 ? -19.152 20.923 -22.458 1.00 53.81 81 ALA A N 1
ATOM 600 C CA . ALA A 1 81 ? -18.085 20.689 -23.430 1.00 53.81 81 ALA A CA 1
ATOM 601 C C . ALA A 1 81 ? -18.022 19.221 -23.898 1.00 53.81 81 ALA A C 1
ATOM 603 O O . ALA A 1 81 ? -17.844 18.960 -25.092 1.00 53.81 81 ALA A O 1
ATOM 604 N N . VAL A 1 82 ? -18.221 18.261 -22.986 1.00 58.75 82 VAL A N 1
ATOM 605 C CA . VAL A 1 82 ? -18.302 16.825 -23.314 1.00 58.75 82 VAL A CA 1
ATOM 606 C C . VAL A 1 82 ? -19.536 16.537 -24.176 1.00 58.75 82 VAL A C 1
ATOM 608 O O . VAL A 1 82 ? -19.423 15.889 -25.221 1.00 58.75 82 VAL A O 1
ATOM 611 N N . ASN A 1 83 ? -20.692 17.099 -23.813 1.00 60.84 83 ASN A N 1
ATOM 612 C CA . ASN A 1 83 ? -21.946 16.931 -24.551 1.00 60.84 83 ASN A CA 1
ATOM 613 C C . ASN A 1 83 ? -21.876 17.490 -25.987 1.00 60.84 83 ASN A C 1
ATOM 615 O O . ASN A 1 83 ? -22.455 16.908 -26.910 1.00 60.84 83 ASN A O 1
ATOM 619 N N . MET A 1 84 ? -21.138 18.581 -26.229 1.00 56.56 84 MET A N 1
ATOM 620 C CA . MET A 1 84 ? -20.882 19.059 -27.597 1.00 56.56 84 MET A CA 1
ATOM 621 C C . MET A 1 84 ? -20.016 18.077 -28.408 1.00 56.56 84 MET A C 1
ATOM 623 O O . MET A 1 84 ? -20.269 17.889 -29.599 1.00 56.56 84 MET A O 1
ATOM 627 N N . GLY A 1 85 ? -19.046 17.407 -27.776 1.00 57.47 85 GLY A N 1
ATOM 628 C CA . GLY A 1 85 ? -18.189 16.406 -28.420 1.00 57.47 85 GLY A CA 1
ATOM 629 C C . GLY A 1 85 ? -18.943 15.153 -28.883 1.00 57.47 85 GLY A C 1
ATOM 630 O O . GLY A 1 85 ? -18.777 14.716 -30.026 1.00 57.47 85 GLY A O 1
ATOM 631 N N . GLU A 1 86 ? -19.820 14.596 -28.042 1.00 54.00 86 GLU A N 1
ATOM 632 C CA . GLU A 1 86 ? -20.569 13.373 -28.379 1.00 54.00 86 GLU A CA 1
ATOM 633 C C . GLU A 1 86 ? -21.507 13.552 -29.584 1.00 54.00 86 GLU A C 1
ATOM 635 O O . GLU A 1 86 ? -21.628 12.658 -30.429 1.00 54.00 86 GLU A O 1
ATOM 640 N N . ASN A 1 87 ? -22.135 14.726 -29.711 1.00 55.84 87 ASN A N 1
ATOM 641 C CA . ASN A 1 87 ? -23.025 15.040 -30.832 1.00 55.84 87 ASN A CA 1
ATOM 642 C C . ASN A 1 87 ? -22.288 15.078 -32.184 1.00 55.84 87 ASN A C 1
ATOM 644 O O . ASN A 1 87 ? -22.862 14.703 -33.208 1.00 55.84 87 ASN A O 1
ATOM 648 N N . ILE A 1 88 ? -21.011 15.473 -32.195 1.00 58.16 88 ILE A N 1
ATOM 649 C CA . ILE A 1 88 ? -20.181 15.505 -33.408 1.00 58.16 88 ILE A CA 1
ATOM 650 C C . ILE A 1 88 ? -19.840 14.076 -33.859 1.00 58.16 88 ILE A C 1
ATOM 652 O O . ILE A 1 88 ? -20.028 13.739 -35.029 1.00 58.16 88 ILE A O 1
ATOM 656 N N . ILE A 1 89 ? -19.416 13.204 -32.936 1.00 54.94 89 ILE A N 1
ATOM 657 C CA . ILE A 1 89 ? -19.037 11.811 -33.247 1.00 54.94 89 ILE A CA 1
ATOM 658 C C . ILE A 1 89 ? -20.224 11.028 -33.833 1.00 54.94 89 ILE A C 1
ATOM 660 O O . ILE A 1 89 ? -20.066 10.276 -34.798 1.00 54.94 89 ILE A O 1
ATOM 664 N N . LYS A 1 90 ? -21.433 11.256 -33.306 1.00 54.66 90 LYS A N 1
ATOM 665 C CA . LYS A 1 90 ? -22.670 10.571 -33.721 1.00 54.66 90 LYS A CA 1
ATOM 666 C C . LYS A 1 90 ? -23.142 10.916 -35.142 1.00 54.66 90 LYS A C 1
ATOM 668 O O . LYS A 1 90 ? -23.951 10.181 -35.701 1.00 54.66 90 LYS A O 1
ATOM 673 N N . SER A 1 91 ? -22.647 12.015 -35.716 1.00 55.56 91 SER A N 1
ATOM 674 C CA . SER A 1 91 ? -23.014 12.504 -37.054 1.00 55.56 91 SER A CA 1
ATOM 675 C C . SER A 1 91 ? -22.105 11.962 -38.172 1.00 55.56 91 SER A C 1
ATOM 677 O O . SER A 1 91 ? -22.501 11.913 -39.334 1.00 55.56 91 SER A O 1
ATOM 679 N N . ILE A 1 92 ? -20.880 11.539 -37.835 1.00 55.50 92 ILE A N 1
ATOM 680 C CA . ILE A 1 92 ? -19.810 11.288 -38.820 1.00 55.50 92 ILE A CA 1
ATOM 681 C C . ILE A 1 92 ? -19.677 9.796 -39.194 1.00 55.50 92 ILE A C 1
ATOM 683 O O . ILE A 1 92 ? -19.123 9.480 -40.247 1.00 55.50 92 ILE A O 1
ATOM 687 N N . ILE A 1 93 ? -20.190 8.864 -38.377 1.00 39.94 93 ILE A N 1
ATOM 688 C CA . ILE A 1 93 ? -19.959 7.416 -38.554 1.00 39.94 93 ILE A CA 1
ATOM 689 C C . ILE A 1 93 ? -21.279 6.616 -38.570 1.00 39.94 93 ILE A C 1
ATOM 691 O O . ILE A 1 93 ? -21.911 6.465 -37.522 1.00 39.94 93 ILE A O 1
ATOM 695 N N . PRO A 1 94 ? -21.686 6.017 -39.709 1.00 45.75 94 PRO A N 1
ATOM 696 C CA . PRO A 1 94 ? -22.756 5.023 -39.735 1.00 45.75 94 PRO A CA 1
ATOM 697 C C . PRO A 1 94 ? -22.242 3.663 -39.229 1.00 45.75 94 PRO A C 1
ATOM 699 O O . PRO A 1 94 ? -21.367 3.047 -39.836 1.00 45.75 94 PRO A O 1
ATOM 702 N N . VAL A 1 95 ? -22.796 3.177 -38.115 1.00 43.16 95 VAL A N 1
ATOM 703 C CA . VAL A 1 95 ? -22.355 1.944 -37.431 1.00 43.16 95 VAL A CA 1
ATOM 704 C C . VAL A 1 95 ? -23.264 0.747 -37.764 1.00 43.16 95 VAL A C 1
ATOM 706 O O . VAL A 1 95 ? -24.470 0.832 -37.527 1.00 43.16 95 VAL A O 1
ATOM 709 N N . PRO A 1 96 ? -22.725 -0.411 -38.197 1.00 41.16 96 PRO A N 1
ATOM 710 C CA . PRO A 1 96 ? -23.404 -1.702 -38.090 1.00 41.16 96 PRO A CA 1
ATOM 711 C C . PRO A 1 96 ? -23.032 -2.456 -36.792 1.00 41.16 96 PRO A C 1
ATOM 713 O O . PRO A 1 96 ? -21.913 -2.389 -36.292 1.00 41.16 96 PRO A O 1
ATOM 716 N N . SER A 1 97 ? -24.010 -3.167 -36.224 1.00 44.03 97 SER A N 1
ATOM 717 C CA . SER A 1 97 ? -24.022 -3.708 -34.850 1.00 44.03 97 SER A CA 1
ATOM 718 C C . SER A 1 97 ? -23.370 -5.090 -34.627 1.00 44.03 97 SER A C 1
ATOM 720 O O . SER A 1 97 ? -23.708 -6.021 -35.349 1.00 44.03 97 SER A O 1
ATOM 722 N N . LYS A 1 98 ? -22.699 -5.233 -33.460 1.00 54.72 98 LYS A N 1
ATOM 723 C CA . LYS A 1 98 ? -22.657 -6.413 -32.535 1.00 54.72 98 LYS A CA 1
ATOM 724 C C . LYS A 1 98 ? -21.939 -7.697 -33.035 1.00 54.72 98 LYS A C 1
ATOM 726 O O . LYS A 1 98 ? -21.852 -7.939 -34.226 1.00 54.72 98 LYS A O 1
ATOM 731 N N . ASN A 1 99 ? -21.372 -8.585 -32.199 1.00 44.16 99 ASN A N 1
ATOM 732 C CA . ASN A 1 99 ? -21.451 -8.861 -30.741 1.00 44.16 99 ASN A CA 1
ATOM 733 C C . ASN A 1 99 ? -20.019 -8.992 -30.136 1.00 44.16 99 ASN A C 1
ATOM 735 O O . ASN A 1 99 ? -19.104 -9.260 -30.903 1.00 44.16 99 ASN A O 1
ATOM 739 N N . ASN A 1 100 ? -19.678 -8.809 -28.845 1.00 48.50 100 ASN A N 1
ATOM 740 C CA . ASN A 1 100 ? -20.362 -8.800 -27.526 1.00 48.50 100 ASN A CA 1
ATOM 741 C C . ASN A 1 100 ? -20.294 -10.117 -26.692 1.00 48.50 100 ASN A C 1
ATOM 743 O O . ASN A 1 100 ? -21.224 -10.918 -26.749 1.00 48.50 100 ASN A O 1
ATOM 747 N N . LEU A 1 101 ? -19.236 -10.279 -25.870 1.00 43.00 101 LEU A N 1
ATOM 748 C CA . LEU A 1 101 ? -19.175 -11.098 -24.635 1.00 43.00 101 LEU A CA 1
ATOM 749 C C . LEU A 1 101 ? -17.948 -10.657 -23.778 1.00 43.00 101 LEU A C 1
ATOM 751 O O . LEU A 1 101 ? -16.819 -10.901 -24.187 1.00 43.00 101 LEU A O 1
ATOM 755 N N . GLY A 1 102 ? -18.060 -9.999 -22.619 1.00 35.91 102 GLY A N 1
ATOM 756 C CA . GLY A 1 102 ? -19.240 -9.370 -22.024 1.00 35.91 102 GLY A CA 1
ATOM 757 C C . GLY A 1 102 ? -18.922 -8.492 -20.794 1.00 35.91 102 GLY A C 1
ATOM 758 O O . GLY A 1 102 ? -18.119 -8.870 -19.946 1.00 35.91 102 GLY A O 1
ATOM 759 N N . ASN A 1 103 ? -19.648 -7.373 -20.696 1.00 44.75 103 ASN A N 1
ATOM 760 C CA . ASN A 1 103 ? -19.891 -6.524 -19.517 1.00 44.75 103 ASN A CA 1
ATOM 761 C C . ASN A 1 103 ? -18.702 -5.812 -18.839 1.00 44.75 103 ASN A C 1
ATOM 763 O O . ASN A 1 103 ? -18.450 -5.945 -17.640 1.00 44.75 103 ASN A O 1
ATOM 767 N N . ASP A 1 104 ? -18.058 -4.952 -19.611 1.00 47.59 104 ASP A N 1
ATOM 768 C CA . ASP A 1 104 ? -17.605 -3.638 -19.172 1.00 47.59 104 ASP A CA 1
ATOM 769 C C . ASP A 1 104 ? -18.793 -2.695 -18.876 1.00 47.59 104 ASP A C 1
ATOM 771 O O . ASP A 1 104 ? -19.737 -2.631 -19.658 1.00 47.59 104 ASP A O 1
ATOM 775 N N . ASN A 1 105 ? -18.742 -1.974 -17.744 1.00 54.50 105 ASN A N 1
ATOM 776 C CA . ASN A 1 105 ? -19.226 -0.591 -17.554 1.00 54.50 105 ASN A CA 1
ATOM 777 C C . ASN A 1 105 ? -19.121 -0.181 -16.073 1.00 54.50 105 ASN A C 1
ATOM 779 O O . ASN A 1 105 ? -20.080 -0.260 -15.307 1.00 54.50 105 ASN A O 1
ATOM 783 N N . ASN A 1 106 ? -17.942 0.291 -15.668 1.00 36.69 106 ASN A N 1
ATOM 784 C CA . ASN A 1 106 ? -17.807 1.117 -14.470 1.00 36.69 106 ASN A CA 1
ATOM 785 C C . ASN A 1 106 ? -16.890 2.311 -14.765 1.00 36.69 106 ASN A C 1
ATOM 787 O O . ASN A 1 106 ? -15.727 2.345 -14.364 1.00 36.69 106 ASN A O 1
ATOM 791 N N . ILE A 1 107 ? -17.435 3.282 -15.503 1.00 53.09 107 ILE A N 1
ATOM 792 C CA . ILE A 1 107 ? -16.904 4.644 -15.536 1.00 53.09 107 ILE A CA 1
ATOM 793 C C . ILE A 1 107 ? -17.392 5.353 -14.264 1.00 53.09 107 ILE A C 1
ATOM 795 O O . ILE A 1 107 ? -18.384 6.077 -14.279 1.00 53.09 107 ILE A O 1
ATOM 799 N N . THR A 1 108 ? -16.698 5.151 -13.143 1.00 35.25 108 THR A N 1
ATOM 800 C CA . THR A 1 108 ? -16.715 6.134 -12.052 1.00 35.25 108 THR A CA 1
ATOM 801 C C . THR A 1 108 ? -15.544 7.076 -12.243 1.00 35.25 108 THR A C 1
ATOM 803 O O . THR A 1 108 ? -14.442 6.817 -11.756 1.00 35.25 108 THR A O 1
ATOM 806 N N . ASN A 1 109 ? -15.801 8.190 -12.927 1.00 53.53 109 ASN A N 1
ATOM 807 C CA . ASN A 1 109 ? -14.949 9.366 -12.832 1.00 53.53 109 ASN A CA 1
ATOM 808 C C . ASN A 1 109 ? -15.001 9.857 -11.379 1.00 53.53 109 ASN A C 1
ATOM 810 O O . ASN A 1 109 ? -15.985 10.461 -10.959 1.00 53.53 109 ASN A O 1
ATOM 814 N N . ASN A 1 110 ? -13.963 9.571 -10.596 1.00 37.59 110 ASN A N 1
ATOM 815 C CA . ASN A 1 110 ? -13.757 10.201 -9.300 1.00 37.59 110 ASN A CA 1
ATOM 816 C C . ASN A 1 110 ? -12.300 10.646 -9.203 1.00 37.59 110 ASN A C 1
ATOM 818 O O . ASN A 1 110 ? -11.383 9.856 -9.422 1.00 37.59 110 ASN A O 1
ATOM 822 N N . GLY A 1 111 ? -12.099 11.932 -8.930 1.00 39.28 111 GLY A N 1
ATOM 823 C CA . GLY A 1 111 ? -10.801 12.573 -9.052 1.00 39.28 111 GLY A CA 1
ATOM 824 C C . GLY A 1 111 ? -9.839 12.201 -7.929 1.00 39.28 111 GLY A C 1
ATOM 825 O O . GLY A 1 111 ? -9.811 12.858 -6.893 1.00 39.28 111 GLY A O 1
ATOM 826 N N . ASN A 1 112 ? -8.943 11.255 -8.195 1.00 40.31 112 ASN A N 1
ATOM 827 C CA . ASN A 1 112 ? -7.531 11.507 -7.942 1.00 40.31 112 ASN A CA 1
ATOM 828 C C . ASN A 1 112 ? -6.734 11.163 -9.204 1.00 40.31 112 ASN A C 1
ATOM 830 O O . ASN A 1 112 ? -6.560 10.001 -9.560 1.00 40.31 112 ASN A O 1
ATOM 834 N N . GLU A 1 113 ? -6.263 12.193 -9.906 1.00 43.16 113 GLU A N 1
ATOM 835 C CA . GLU A 1 113 ? -5.378 12.024 -11.054 1.00 43.16 113 GLU A CA 1
ATOM 836 C C . GLU A 1 113 ? -4.015 11.545 -10.535 1.00 43.16 113 GLU A C 1
ATOM 838 O O . GLU A 1 113 ? -3.118 12.331 -10.237 1.00 43.16 113 GLU A O 1
ATOM 843 N N . SER A 1 114 ? -3.892 10.230 -10.329 1.00 50.75 114 SER A N 1
ATOM 844 C CA . SER A 1 114 ? -2.620 9.594 -10.010 1.00 50.75 114 SER A CA 1
ATOM 845 C C . SER A 1 114 ? -1.759 9.696 -11.257 1.00 50.75 114 SER A C 1
ATOM 847 O O . SER A 1 114 ? -1.922 8.912 -12.191 1.00 50.75 114 SER A O 1
ATOM 849 N N . SER A 1 115 ? -0.889 10.703 -11.270 1.00 55.53 115 SER A N 1
ATOM 850 C CA . SER A 1 115 ? 0.096 11.003 -12.303 1.00 55.53 115 SER A CA 1
ATOM 851 C C . SER A 1 115 ? 0.770 9.719 -12.792 1.00 55.53 115 SER A C 1
ATOM 853 O O . SER A 1 115 ? 1.652 9.137 -12.150 1.00 55.53 115 SER A O 1
ATOM 855 N N . VAL A 1 116 ? 0.316 9.238 -13.949 1.00 56.75 116 VAL A N 1
ATOM 856 C CA . VAL A 1 116 ? 0.902 8.073 -14.604 1.00 56.75 116 VAL A CA 1
ATOM 857 C C . VAL A 1 116 ? 2.153 8.563 -15.318 1.00 56.75 116 VAL A C 1
ATOM 859 O O . VAL A 1 116 ? 2.076 9.366 -16.244 1.00 56.75 116 VAL A O 1
ATOM 862 N N . SER A 1 117 ? 3.323 8.098 -14.877 1.00 58.59 117 SER A N 1
ATOM 863 C CA . SER A 1 117 ? 4.581 8.357 -15.583 1.00 58.59 117 SER A CA 1
ATOM 864 C C . SER A 1 117 ? 4.488 7.825 -17.019 1.00 58.59 117 SER A C 1
ATOM 866 O O . SER A 1 117 ? 3.836 6.804 -17.231 1.00 58.59 117 SER A O 1
ATOM 868 N N . GLU A 1 118 ? 5.192 8.438 -17.983 1.00 59.16 118 GLU A N 1
ATOM 869 C CA . GLU A 1 118 ? 5.202 8.057 -19.416 1.00 59.16 118 GLU A CA 1
ATOM 870 C C . GLU A 1 118 ? 5.357 6.544 -19.683 1.00 59.16 118 GLU A C 1
ATOM 872 O O . GLU A 1 118 ? 4.923 6.038 -20.713 1.00 59.16 118 GLU A O 1
ATOM 877 N N . ASN A 1 119 ? 5.945 5.802 -18.740 1.00 71.88 119 ASN A N 1
ATOM 878 C CA . ASN A 1 119 ? 6.151 4.354 -18.802 1.00 71.88 119 ASN A CA 1
ATOM 879 C C . ASN A 1 119 ? 4.977 3.508 -18.248 1.00 71.88 119 ASN A C 1
ATOM 881 O O . ASN A 1 119 ? 5.150 2.315 -18.003 1.00 71.88 119 ASN A O 1
ATOM 885 N N . GLY A 1 120 ? 3.807 4.100 -17.983 1.00 84.69 120 GLY A N 1
ATOM 886 C CA . GLY A 1 120 ? 2.634 3.404 -17.430 1.00 84.69 120 GLY A CA 1
ATOM 887 C C . GLY A 1 120 ? 2.736 3.047 -15.939 1.00 84.69 120 GLY A C 1
ATOM 888 O O . GLY A 1 120 ? 1.971 2.220 -15.446 1.00 84.69 120 GLY A O 1
ATOM 88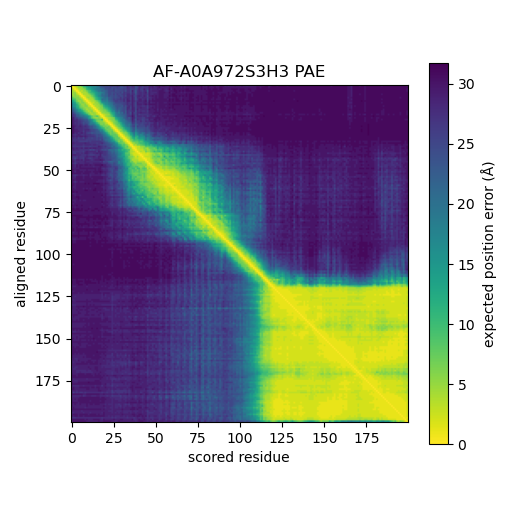9 N N . ILE A 1 121 ? 3.692 3.639 -15.215 1.00 92.44 121 ILE A N 1
ATOM 890 C CA . ILE A 1 121 ? 3.941 3.366 -13.792 1.00 92.44 121 ILE A CA 1
ATOM 891 C C . ILE A 1 121 ? 3.260 4.454 -12.947 1.00 92.44 121 ILE A C 1
ATOM 893 O O . ILE A 1 121 ? 3.585 5.630 -13.137 1.00 92.44 121 ILE A O 1
ATOM 897 N N . PRO A 1 122 ? 2.379 4.109 -11.987 1.00 94.25 122 PRO A N 1
ATOM 898 C CA . PRO A 1 122 ? 1.797 5.095 -11.079 1.00 94.25 122 PRO A CA 1
ATOM 899 C C . PRO A 1 122 ? 2.869 5.773 -10.221 1.00 94.25 122 PRO A C 1
ATOM 901 O O . PRO A 1 122 ? 3.703 5.087 -9.613 1.00 94.25 122 PRO A O 1
ATOM 904 N N . GLU A 1 123 ? 2.818 7.102 -10.100 1.00 93.62 123 GLU A N 1
ATOM 905 C CA . GLU A 1 123 ? 3.768 7.861 -9.277 1.00 93.62 123 GLU A CA 1
ATOM 906 C C . GLU A 1 123 ? 3.818 7.351 -7.829 1.00 93.62 123 GLU A C 1
ATOM 908 O O . GLU A 1 123 ? 4.899 7.208 -7.251 1.00 93.62 123 GLU A O 1
ATOM 913 N N . VAL A 1 124 ? 2.671 6.977 -7.255 1.00 94.75 124 VAL A N 1
ATOM 914 C CA . VAL A 1 124 ? 2.599 6.461 -5.882 1.00 94.75 124 VAL A CA 1
ATOM 915 C C . VAL A 1 124 ? 3.365 5.141 -5.696 1.00 94.75 124 VAL A C 1
ATOM 917 O O . VAL A 1 124 ? 4.043 4.954 -4.683 1.00 94.75 124 VAL A O 1
ATOM 920 N N . PHE A 1 125 ? 3.370 4.250 -6.697 1.00 95.50 125 PHE A N 1
ATOM 921 C CA . PHE A 1 125 ? 4.211 3.049 -6.666 1.00 95.50 125 PHE A CA 1
ATOM 922 C C . PHE A 1 125 ? 5.694 3.405 -6.844 1.00 95.50 125 PHE A C 1
ATOM 924 O O . PHE A 1 125 ? 6.559 2.880 -6.132 1.00 95.50 125 PHE A O 1
ATOM 931 N N . SER A 1 126 ? 5.989 4.309 -7.783 1.00 94.94 126 SER A N 1
ATOM 932 C CA . SER A 1 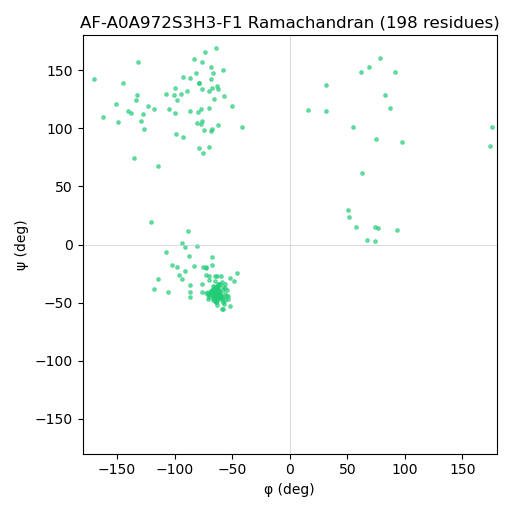126 ? 7.350 4.766 -8.070 1.00 94.94 126 SER A CA 1
ATOM 933 C C . SER A 1 126 ? 8.020 5.347 -6.818 1.00 94.94 126 SER A C 1
ATOM 935 O O . SER A 1 126 ? 9.092 4.888 -6.416 1.00 94.94 126 SER A O 1
ATOM 937 N N . THR A 1 127 ? 7.345 6.272 -6.136 1.00 93.81 127 THR A N 1
ATOM 938 C CA . THR A 1 127 ? 7.866 7.015 -4.979 1.00 93.81 127 THR A CA 1
ATOM 939 C C . THR A 1 127 ? 7.896 6.198 -3.684 1.00 93.81 127 THR A C 1
ATOM 941 O O . THR A 1 127 ? 8.872 6.279 -2.935 1.00 93.81 127 THR A O 1
ATOM 944 N N . LYS A 1 128 ? 6.863 5.390 -3.393 1.00 94.62 128 LYS A N 1
ATOM 945 C CA . LYS A 1 128 ? 6.749 4.678 -2.103 1.00 94.62 128 LYS A CA 1
ATOM 946 C C . LYS A 1 128 ? 7.328 3.256 -2.126 1.00 94.62 128 LYS A C 1
ATOM 948 O O . LYS A 1 128 ? 7.811 2.792 -1.090 1.00 94.62 128 LYS A O 1
ATOM 953 N N . CYS A 1 129 ? 7.314 2.560 -3.271 1.00 95.56 129 CYS A N 1
ATOM 954 C CA . CYS A 1 129 ? 7.566 1.109 -3.339 1.00 95.56 129 CYS A CA 1
ATOM 955 C C . CYS A 1 129 ? 8.801 0.704 -4.166 1.00 95.56 129 CYS A C 1
ATOM 957 O O . CYS A 1 129 ? 9.519 -0.237 -3.791 1.00 95.56 129 CYS A O 1
ATOM 959 N N . SER A 1 130 ? 9.056 1.383 -5.292 1.00 95.06 130 SER A N 1
ATOM 960 C CA . SER A 1 130 ? 10.001 0.907 -6.318 1.00 95.06 130 SER A CA 1
ATOM 961 C C . SER A 1 130 ? 11.450 0.761 -5.826 1.00 95.06 130 SER A C 1
ATOM 963 O O . SER A 1 130 ? 12.136 -0.189 -6.205 1.00 95.06 130 SER A O 1
ATOM 965 N N . GLY A 1 131 ? 11.907 1.623 -4.909 1.00 94.81 131 GLY A N 1
ATOM 966 C CA . GLY A 1 131 ? 13.283 1.600 -4.392 1.00 94.81 131 GLY A CA 1
ATOM 967 C C . GLY A 1 131 ? 13.683 0.281 -3.711 1.00 94.81 131 GLY A C 1
ATOM 968 O O . GLY A 1 131 ? 14.854 -0.103 -3.733 1.00 94.81 131 GLY A O 1
ATOM 969 N N . CYS A 1 132 ? 12.718 -0.461 -3.153 1.00 96.06 132 CYS A N 1
ATOM 970 C CA . CYS A 1 132 ? 12.966 -1.764 -2.526 1.00 96.06 132 CYS A CA 1
ATOM 971 C C . CYS A 1 132 ? 12.480 -2.944 -3.382 1.00 96.06 132 CYS A C 1
ATOM 973 O O . CYS A 1 132 ? 13.195 -3.946 -3.486 1.00 96.06 132 CYS A O 1
ATOM 975 N N . HIS A 1 133 ? 11.310 -2.825 -4.018 1.00 96.00 133 HIS A N 1
ATOM 976 C CA . HIS A 1 133 ? 10.683 -3.895 -4.810 1.00 96.00 133 HIS A CA 1
ATOM 977 C C . HIS A 1 133 ? 11.059 -3.883 -6.306 1.00 96.00 133 HIS A C 1
ATOM 979 O O . HIS A 1 133 ? 10.679 -4.784 -7.056 1.00 96.00 133 HIS A O 1
ATOM 985 N N . GLY A 1 134 ? 11.862 -2.908 -6.734 1.00 94.69 134 GLY A N 1
ATOM 986 C CA . GLY A 1 134 ? 12.205 -2.655 -8.132 1.00 94.69 134 GLY A CA 1
ATOM 987 C C . GLY A 1 134 ? 11.091 -1.922 -8.886 1.00 94.69 134 GLY A C 1
ATOM 988 O O . GLY A 1 134 ? 9.927 -1.959 -8.490 1.00 94.69 134 GLY A O 1
ATOM 989 N N . THR A 1 135 ? 11.454 -1.306 -10.012 1.00 93.81 135 THR A N 1
ATOM 990 C CA . THR A 1 135 ? 10.586 -0.512 -10.909 1.00 93.81 135 THR A CA 1
ATOM 991 C C . THR A 1 135 ? 9.269 -1.202 -11.288 1.00 93.81 135 THR A C 1
ATOM 993 O O . THR A 1 135 ? 8.243 -0.548 -11.440 1.00 93.81 135 THR A O 1
ATOM 996 N N . TYR A 1 136 ? 9.280 -2.535 -11.364 1.00 94.19 136 TYR A N 1
ATOM 997 C CA . TYR A 1 136 ? 8.129 -3.364 -11.737 1.00 94.19 136 TYR A CA 1
ATOM 998 C C . TYR A 1 136 ? 7.719 -4.361 -10.642 1.00 94.19 136 TYR A C 1
ATOM 1000 O O . TYR A 1 136 ? 7.142 -5.393 -10.949 1.00 94.19 136 TYR A O 1
ATOM 1008 N N . GLY A 1 137 ? 8.103 -4.165 -9.374 1.00 94.88 137 GLY A N 1
ATOM 1009 C CA . GLY A 1 137 ? 7.728 -5.081 -8.280 1.00 94.88 137 GLY A CA 1
ATOM 1010 C C . GLY A 1 137 ? 8.344 -6.495 -8.334 1.00 94.88 137 GLY A C 1
ATOM 1011 O O . GLY A 1 137 ? 8.028 -7.340 -7.492 1.00 94.88 137 GLY A O 1
ATOM 1012 N N . LYS A 1 138 ? 9.224 -6.769 -9.312 1.00 95.62 138 LYS A N 1
ATOM 1013 C CA . LYS A 1 138 ? 9.827 -8.092 -9.584 1.00 95.62 138 LYS A CA 1
ATOM 1014 C C . LYS A 1 138 ? 11.013 -8.458 -8.674 1.00 95.62 138 LYS A C 1
ATOM 1016 O O . LYS A 1 138 ? 11.571 -9.546 -8.805 1.00 95.62 138 LYS A O 1
ATOM 1021 N N . LYS A 1 139 ? 11.423 -7.588 -7.742 1.00 95.31 139 LYS A N 1
ATOM 1022 C CA . LYS A 1 139 ? 12.549 -7.831 -6.821 1.00 95.31 139 LYS A CA 1
ATOM 1023 C C . LYS A 1 139 ? 12.055 -8.294 -5.449 1.00 95.31 139 LYS A C 1
ATOM 1025 O O . LYS A 1 139 ? 11.195 -7.661 -4.844 1.00 95.31 139 LYS A O 1
ATOM 1030 N N . LYS A 1 140 ? 12.694 -9.337 -4.904 1.00 94.56 140 LYS A N 1
ATOM 1031 C CA . LYS A 1 140 ? 12.595 -9.692 -3.478 1.00 94.56 140 LYS A CA 1
ATOM 1032 C C . LYS A 1 140 ? 13.269 -8.599 -2.640 1.00 94.56 140 LYS A C 1
ATOM 1034 O O . LYS A 1 140 ? 14.501 -8.566 -2.532 1.00 94.56 140 LYS A O 1
ATOM 1039 N N . ALA A 1 141 ? 12.480 -7.688 -2.078 1.00 93.06 141 ALA A N 1
ATOM 1040 C CA . ALA A 1 141 ? 12.964 -6.567 -1.284 1.00 93.06 141 ALA A CA 1
ATOM 1041 C C . ALA A 1 141 ? 13.803 -7.074 -0.105 1.00 93.06 141 ALA A C 1
ATOM 1043 O O . ALA A 1 141 ? 13.395 -7.979 0.627 1.00 93.06 141 ALA A O 1
ATOM 1044 N N . LEU A 1 142 ? 15.015 -6.524 0.033 1.00 92.69 142 LEU A N 1
ATOM 1045 C CA . LEU A 1 142 ? 16.007 -6.891 1.055 1.00 92.69 142 LEU A CA 1
ATOM 1046 C C . LEU A 1 142 ? 16.306 -8.408 1.153 1.00 92.69 142 LEU A C 1
ATOM 1048 O O . LEU A 1 142 ? 16.735 -8.879 2.202 1.00 92.69 142 LEU A O 1
ATOM 1052 N N . LYS A 1 143 ? 16.062 -9.181 0.078 1.00 91.62 143 LYS A N 1
ATOM 1053 C CA . LYS A 1 143 ? 16.071 -10.664 0.061 1.00 91.62 143 LYS A CA 1
ATOM 1054 C C . LYS A 1 143 ? 15.093 -11.321 1.060 1.00 91.62 143 LYS A C 1
ATOM 1056 O O . LYS A 1 143 ? 15.202 -12.517 1.312 1.00 91.62 143 LYS A O 1
ATOM 1061 N N . LYS A 1 144 ? 14.142 -10.557 1.607 1.00 90.94 144 LYS A N 1
ATOM 1062 C CA . LYS A 1 144 ? 13.190 -10.972 2.650 1.00 90.94 144 LYS A CA 1
ATOM 1063 C C . LYS A 1 144 ? 11.733 -11.002 2.190 1.00 90.94 144 LYS A C 1
ATOM 1065 O O . LYS A 1 144 ? 10.966 -11.791 2.731 1.00 90.94 144 LYS A O 1
ATOM 1070 N N . SER A 1 145 ? 11.338 -10.163 1.229 1.00 92.25 145 SER A N 1
ATOM 1071 C CA . SER A 1 145 ? 9.975 -10.198 0.685 1.00 92.25 145 SER A CA 1
ATOM 1072 C C . SER A 1 145 ? 9.804 -11.263 -0.399 1.00 92.25 145 SER A C 1
ATOM 1074 O O . SER A 1 145 ? 10.753 -11.663 -1.079 1.00 92.25 145 SER A O 1
ATOM 1076 N N . GLU A 1 146 ? 8.549 -11.639 -0.627 1.00 92.62 146 GLU A N 1
ATOM 1077 C CA . GLU A 1 146 ? 8.091 -12.231 -1.883 1.00 92.62 146 GLU A CA 1
ATOM 1078 C C . GLU A 1 146 ? 8.227 -11.233 -3.049 1.00 92.62 146 GLU A C 1
ATOM 1080 O O . GLU A 1 146 ? 8.471 -10.037 -2.849 1.00 92.62 146 GLU A O 1
ATOM 1085 N N . ILE A 1 147 ? 8.058 -11.729 -4.275 1.00 95.50 147 ILE A N 1
ATOM 1086 C CA . ILE A 1 147 ? 7.818 -10.888 -5.453 1.00 95.50 147 ILE A CA 1
ATOM 1087 C C . ILE A 1 147 ? 6.357 -10.427 -5.408 1.00 95.50 147 ILE A C 1
ATOM 1089 O O . ILE A 1 147 ? 5.478 -11.243 -5.141 1.00 95.50 147 ILE A O 1
ATOM 1093 N N . ILE A 1 148 ? 6.116 -9.134 -5.645 1.00 95.94 148 ILE A N 1
ATOM 1094 C CA . ILE A 1 148 ? 4.776 -8.520 -5.552 1.00 95.94 148 ILE A CA 1
ATOM 1095 C C . ILE A 1 148 ? 4.119 -8.285 -6.919 1.00 95.94 148 ILE A C 1
ATOM 1097 O O . ILE A 1 148 ? 2.907 -8.114 -6.989 1.00 95.94 148 ILE A O 1
ATOM 1101 N N . ALA A 1 149 ? 4.898 -8.307 -8.003 1.00 96.75 149 ALA A N 1
ATOM 1102 C CA . ALA A 1 149 ? 4.369 -8.327 -9.365 1.00 96.75 149 ALA A CA 1
ATOM 1103 C C . ALA A 1 149 ? 3.564 -9.610 -9.622 1.00 96.75 149 ALA A C 1
ATOM 1105 O O . ALA A 1 149 ? 4.009 -10.693 -9.235 1.00 96.75 149 ALA A O 1
ATOM 1106 N N . GLY A 1 150 ? 2.408 -9.487 -10.272 1.00 95.50 150 GLY A N 1
ATOM 1107 C CA . GLY A 1 150 ? 1.568 -10.618 -10.673 1.00 95.50 150 GLY A CA 1
ATOM 1108 C C . GLY A 1 150 ? 0.800 -11.300 -9.536 1.00 95.50 150 GLY A C 1
ATOM 1109 O O . GLY A 1 150 ? 0.103 -12.281 -9.785 1.00 95.50 150 GLY A O 1
ATOM 1110 N N . GLN A 1 151 ? 0.892 -10.801 -8.295 1.00 96.25 151 GLN A N 1
ATOM 1111 C CA . GLN A 1 151 ? -0.021 -11.217 -7.224 1.00 96.25 151 GLN A CA 1
ATOM 1112 C C . GLN A 1 151 ? -1.437 -10.701 -7.519 1.00 96.25 151 GLN A C 1
ATOM 1114 O O . GLN A 1 151 ? -1.598 -9.677 -8.190 1.00 96.25 151 GLN A O 1
ATOM 1119 N N . SER A 1 152 ? -2.479 -11.386 -7.035 1.00 96.94 152 SER A N 1
ATOM 1120 C CA . SER A 1 152 ? -3.844 -10.941 -7.325 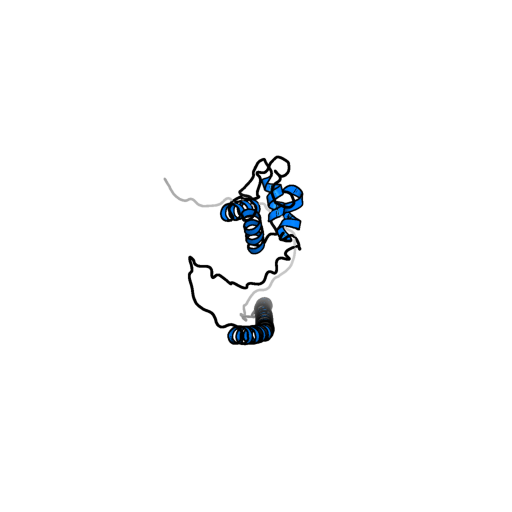1.00 96.94 152 SER A CA 1
ATOM 1121 C C . SER A 1 152 ? -4.137 -9.591 -6.662 1.00 96.94 152 SER A C 1
ATOM 1123 O O . SER A 1 152 ? -3.636 -9.282 -5.576 1.00 96.94 152 SER A O 1
ATOM 1125 N N . LYS A 1 153 ? -4.981 -8.777 -7.308 1.00 96.88 153 LYS A N 1
ATOM 1126 C CA . LYS A 1 153 ? -5.343 -7.442 -6.813 1.00 96.88 153 LYS A CA 1
ATOM 1127 C C . LYS A 1 153 ? -5.861 -7.486 -5.366 1.00 96.88 153 LYS A C 1
ATOM 1129 O O . LYS A 1 153 ? -5.418 -6.700 -4.533 1.00 96.88 153 LYS A O 1
ATOM 1134 N N . ASN A 1 154 ? -6.731 -8.447 -5.051 1.00 97.00 154 ASN A N 1
ATOM 1135 C CA . ASN A 1 154 ? -7.322 -8.596 -3.719 1.00 97.00 154 ASN A CA 1
ATOM 1136 C C . ASN A 1 154 ? -6.279 -8.970 -2.651 1.00 97.00 154 ASN A C 1
ATOM 1138 O O . ASN A 1 154 ? -6.297 -8.406 -1.558 1.00 97.00 154 ASN A O 1
ATOM 1142 N N . GLU A 1 155 ? -5.336 -9.869 -2.962 1.00 96.69 155 GLU A N 1
ATOM 1143 C CA . GLU A 1 155 ?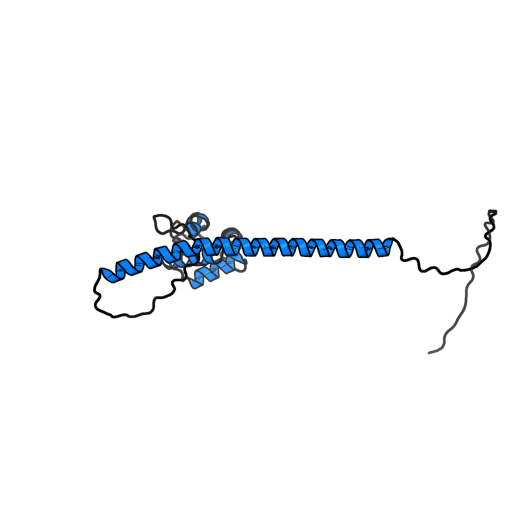 -4.233 -10.190 -2.048 1.00 96.69 155 GLU A CA 1
ATOM 1144 C C . GLU A 1 155 ? -3.333 -8.981 -1.798 1.00 96.69 155 GLU A C 1
ATOM 1146 O O . GLU A 1 155 ? -2.910 -8.761 -0.666 1.00 96.69 155 GLU A O 1
ATOM 1151 N N . LEU A 1 156 ? -3.038 -8.190 -2.833 1.00 97.56 156 LEU 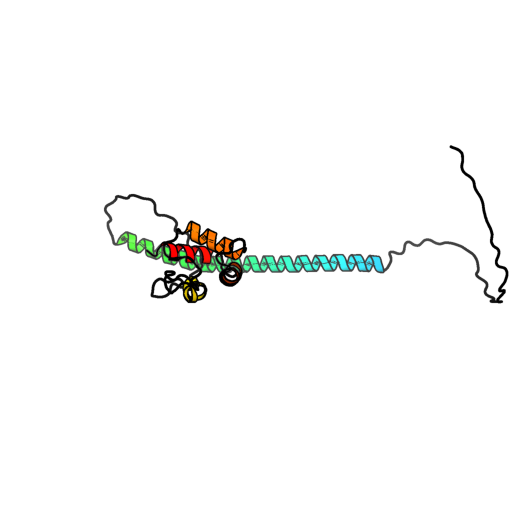A N 1
ATOM 1152 C CA . LEU A 1 156 ? -2.221 -6.985 -2.705 1.00 97.56 156 LEU A CA 1
ATOM 1153 C C . LEU A 1 156 ? -2.904 -5.943 -1.811 1.00 97.56 156 LEU A C 1
ATOM 1155 O O . LEU A 1 156 ? -2.264 -5.439 -0.889 1.00 97.56 156 LEU A O 1
ATOM 1159 N N . ILE A 1 157 ? -4.201 -5.684 -2.014 1.00 98.31 157 ILE A N 1
ATOM 1160 C CA . ILE A 1 157 ? -4.993 -4.791 -1.152 1.00 98.31 157 ILE A CA 1
ATOM 1161 C C . ILE A 1 157 ? -4.958 -5.280 0.301 1.00 98.31 157 ILE A C 1
ATOM 1163 O O . ILE A 1 157 ? -4.636 -4.493 1.192 1.00 98.31 157 ILE A O 1
ATOM 1167 N N . SER A 1 158 ? -5.228 -6.571 0.541 1.00 98.06 158 SER A N 1
ATOM 1168 C CA . SER A 1 158 ? -5.204 -7.162 1.887 1.00 98.06 158 SER A CA 1
ATOM 1169 C C . SER A 1 158 ? -3.831 -6.992 2.538 1.00 98.06 158 SER A C 1
ATOM 1171 O O . SER A 1 158 ? -3.714 -6.337 3.571 1.00 98.06 158 SER A O 1
ATOM 1173 N N . LYS A 1 159 ? -2.759 -7.450 1.876 1.00 97.31 159 LYS A N 1
ATOM 1174 C CA . LYS A 1 159 ? -1.381 -7.371 2.389 1.00 97.31 159 LYS A CA 1
ATOM 1175 C C . LYS A 1 159 ? -0.956 -5.932 2.700 1.00 97.31 159 LYS A C 1
ATOM 1177 O O . LYS A 1 159 ? -0.268 -5.715 3.695 1.00 97.31 159 LYS A O 1
ATOM 1182 N N . ILE A 1 160 ? -1.335 -4.951 1.874 1.00 97.31 160 ILE A N 1
ATOM 1183 C CA . ILE A 1 160 ? -1.009 -3.535 2.112 1.00 97.31 160 ILE A CA 1
ATOM 1184 C C . ILE A 1 160 ? -1.794 -2.991 3.317 1.00 97.31 160 ILE A C 1
ATOM 1186 O O . ILE A 1 160 ? -1.202 -2.316 4.160 1.00 97.31 160 ILE A O 1
ATOM 1190 N N . LYS A 1 161 ? -3.086 -3.325 3.452 1.00 97.88 161 LYS A N 1
ATOM 1191 C CA . LYS A 1 161 ? -3.906 -2.932 4.612 1.00 97.88 161 LYS A CA 1
ATOM 1192 C C . LYS A 1 161 ? -3.403 -3.565 5.915 1.00 97.88 161 LYS A C 1
ATOM 1194 O O . LYS A 1 161 ? -3.201 -2.834 6.881 1.00 97.88 161 LYS A O 1
ATOM 1199 N N . GLU A 1 162 ? -3.052 -4.850 5.903 1.00 97.75 162 GLU A N 1
ATOM 1200 C CA . GLU A 1 162 ? -2.465 -5.554 7.055 1.00 97.75 162 GLU A CA 1
ATOM 1201 C C . GLU A 1 162 ? -1.065 -5.017 7.449 1.00 97.75 162 GLU A C 1
ATOM 1203 O O . GLU A 1 162 ? -0.635 -5.110 8.601 1.00 97.75 162 GLU A O 1
ATOM 1208 N N . TYR A 1 163 ? -0.297 -4.453 6.507 1.00 97.56 163 TYR A N 1
ATOM 1209 C CA . TYR A 1 163 ? 0.929 -3.722 6.856 1.00 97.56 163 TYR A CA 1
ATOM 1210 C C . TYR A 1 163 ? 0.621 -2.332 7.431 1.00 97.56 163 TYR A C 1
ATOM 1212 O O . TYR A 1 163 ? 1.349 -1.866 8.306 1.00 97.56 163 TYR A O 1
ATOM 1220 N N . LYS A 1 164 ? -0.447 -1.671 6.968 1.00 97.00 164 LYS A N 1
ATOM 1221 C CA . LYS A 1 164 ? -0.863 -0.335 7.423 1.00 97.00 164 LYS A CA 1
ATOM 1222 C C . LYS A 1 164 ? -1.417 -0.363 8.847 1.00 97.00 164 LYS A C 1
ATOM 1224 O O . LYS A 1 164 ? -1.006 0.457 9.670 1.00 97.00 164 LYS A O 1
ATOM 1229 N N . ASP A 1 165 ? -2.279 -1.325 9.169 1.00 96.56 165 ASP A N 1
ATOM 1230 C CA . ASP A 1 165 ? -2.724 -1.556 10.548 1.00 96.56 165 ASP A CA 1
ATOM 1231 C C . ASP A 1 165 ? -1.593 -2.140 11.426 1.00 96.56 165 ASP A C 1
ATOM 1233 O O . ASP A 1 165 ? -1.461 -1.773 12.597 1.00 96.56 165 ASP A O 1
ATOM 1237 N N . GLY A 1 166 ? -0.668 -2.909 10.840 1.00 95.12 166 GLY A N 1
ATOM 1238 C CA . GLY A 1 166 ? 0.484 -3.518 11.508 1.00 95.12 166 GLY A CA 1
ATOM 1239 C C . GLY A 1 166 ? 0.245 -4.938 12.022 1.00 95.12 166 GLY A C 1
ATOM 1240 O O . GLY A 1 166 ? 1.064 -5.438 12.790 1.00 95.12 166 GLY A O 1
ATOM 1241 N N . THR A 1 167 ? -0.844 -5.586 11.609 1.00 96.44 167 THR A N 1
ATOM 1242 C CA . THR A 1 167 ? -1.140 -6.998 11.889 1.00 96.44 167 THR A CA 1
ATOM 1243 C C . THR A 1 167 ? -0.217 -7.948 11.120 1.00 96.44 167 THR A C 1
ATOM 1245 O O . THR A 1 167 ? 0.088 -9.039 11.606 1.00 96.44 167 THR A O 1
ATOM 1248 N N . ARG A 1 168 ? 0.304 -7.534 9.955 1.00 94.69 168 ARG A N 1
ATOM 1249 C CA . ARG A 1 168 ? 1.239 -8.326 9.142 1.00 94.69 168 ARG A CA 1
ATOM 1250 C C . ARG A 1 168 ? 2.700 -7.994 9.427 1.00 94.69 168 ARG A C 1
ATOM 1252 O O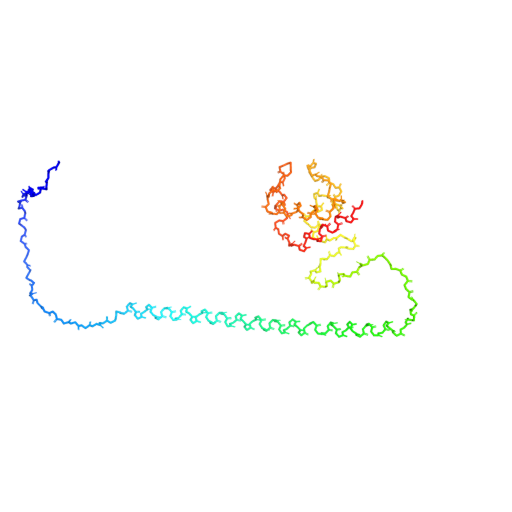 . ARG A 1 168 ? 3.156 -6.859 9.302 1.00 94.69 168 ARG A O 1
ATOM 1259 N N . SER A 1 169 ? 3.491 -9.037 9.676 1.00 93.38 169 SER A N 1
ATOM 1260 C CA . SER A 1 169 ? 4.953 -8.961 9.697 1.00 93.38 169 SER A CA 1
ATOM 1261 C C . SER A 1 169 ? 5.568 -10.206 9.065 1.00 93.38 169 SER A C 1
ATOM 1263 O O . SER A 1 169 ? 5.451 -11.307 9.593 1.00 93.38 169 SER A O 1
ATOM 1265 N N . VAL A 1 170 ? 6.253 -10.033 7.932 1.00 90.50 170 VAL A N 1
ATOM 1266 C CA . VAL A 1 170 ? 6.991 -11.105 7.241 1.00 90.50 170 VAL A CA 1
ATOM 1267 C C . VAL A 1 170 ? 8.489 -10.868 7.425 1.00 90.50 170 VAL A C 1
ATOM 1269 O O . VAL A 1 170 ? 8.969 -9.759 7.199 1.00 90.50 170 VAL A O 1
ATOM 1272 N N . ALA A 1 171 ? 9.236 -11.890 7.860 1.00 90.38 171 ALA A N 1
ATOM 1273 C CA . ALA A 1 171 ? 10.697 -11.847 8.053 1.00 90.38 171 ALA A CA 1
ATOM 1274 C C . ALA A 1 171 ? 11.223 -10.651 8.898 1.00 90.38 171 ALA A C 1
ATOM 1276 O O . ALA A 1 171 ? 12.348 -10.164 8.700 1.00 90.38 171 ALA A O 1
ATOM 1277 N N . GLY A 1 172 ? 10.396 -10.169 9.837 1.00 91.00 172 GLY A N 1
ATOM 1278 C CA . GLY A 1 172 ? 10.675 -9.012 10.696 1.00 91.00 172 GLY A CA 1
ATOM 1279 C C . GLY A 1 172 ? 10.518 -7.646 10.014 1.00 91.00 172 GLY A C 1
ATOM 1280 O O . GLY A 1 172 ? 11.005 -6.653 10.543 1.00 91.00 172 GLY A O 1
ATOM 1281 N N . MET A 1 173 ? 9.886 -7.573 8.838 1.00 92.56 173 MET A N 1
ATOM 1282 C CA . MET A 1 173 ? 9.741 -6.334 8.057 1.00 92.56 173 MET A CA 1
ATOM 1283 C C . MET A 1 173 ? 8.436 -5.567 8.322 1.00 92.56 173 MET A C 1
ATOM 1285 O O . MET A 1 173 ? 8.248 -4.516 7.717 1.00 92.56 173 MET A O 1
ATOM 1289 N N . GLY A 1 174 ? 7.562 -6.036 9.225 1.00 93.56 174 GLY A N 1
ATOM 1290 C CA . GLY A 1 174 ? 6.267 -5.400 9.517 1.00 93.56 174 GLY A CA 1
ATOM 1291 C C . GLY A 1 174 ? 6.375 -3.905 9.831 1.00 93.56 174 GLY A C 1
ATOM 1292 O O . GLY A 1 174 ? 5.764 -3.097 9.143 1.00 93.56 174 GLY A O 1
ATOM 1293 N N . THR A 1 175 ? 7.230 -3.511 10.782 1.00 95.31 175 THR A N 1
ATOM 1294 C CA . THR A 1 175 ? 7.432 -2.096 11.157 1.00 95.31 175 THR A CA 1
ATOM 1295 C C . THR A 1 175 ? 7.959 -1.239 10.002 1.00 95.31 175 THR A C 1
ATOM 1297 O O . THR A 1 175 ? 7.514 -0.107 9.820 1.00 95.31 175 THR A O 1
ATOM 1300 N N . LEU A 1 176 ? 8.881 -1.780 9.195 1.00 94.81 176 LEU A N 1
ATOM 1301 C CA . LEU A 1 176 ? 9.447 -1.080 8.036 1.00 94.81 176 LEU A CA 1
ATOM 1302 C C . LEU A 1 176 ? 8.380 -0.865 6.960 1.00 94.81 176 LEU A C 1
ATOM 1304 O O . LEU A 1 176 ? 8.245 0.244 6.449 1.00 94.81 176 LEU A O 1
ATOM 1308 N N . MET A 1 177 ? 7.602 -1.904 6.644 1.00 96.44 177 MET A N 1
ATOM 1309 C CA . MET A 1 177 ? 6.516 -1.804 5.672 1.00 96.44 177 MET A CA 1
ATOM 1310 C C . MET A 1 177 ? 5.399 -0.891 6.170 1.00 96.44 177 MET A C 1
ATOM 1312 O O . MET A 1 177 ? 4.952 -0.047 5.401 1.00 96.44 177 MET A O 1
ATOM 1316 N N . LYS A 1 178 ? 5.024 -0.964 7.455 1.00 96.69 178 LYS A N 1
ATOM 1317 C CA . LYS A 1 178 ? 4.052 -0.056 8.078 1.00 96.69 178 LYS A CA 1
ATOM 1318 C C . LYS A 1 178 ? 4.434 1.408 7.877 1.00 96.69 178 LYS A C 1
ATOM 1320 O O . LYS A 1 178 ? 3.609 2.180 7.406 1.00 96.69 178 LYS A O 1
ATOM 1325 N N . GLY A 1 179 ? 5.696 1.769 8.122 1.00 95.06 179 GLY A N 1
ATOM 1326 C CA . GLY A 1 179 ? 6.210 3.122 7.867 1.00 95.06 179 GLY A CA 1
ATOM 1327 C C . GLY A 1 179 ? 6.300 3.524 6.385 1.00 95.06 179 GLY A C 1
ATOM 1328 O O . GLY A 1 179 ? 6.539 4.690 6.091 1.00 95.06 179 GLY A O 1
ATOM 1329 N N . LYS A 1 180 ? 6.126 2.589 5.440 1.00 95.00 180 LYS A N 1
ATOM 1330 C CA . LYS A 1 180 ? 6.021 2.877 3.997 1.00 95.00 180 LYS A CA 1
ATOM 1331 C C . LYS A 1 180 ? 4.583 2.974 3.497 1.00 95.00 180 LYS A C 1
ATOM 1333 O O . LYS A 1 180 ? 4.356 3.665 2.508 1.00 95.00 180 LYS A O 1
ATOM 1338 N N . VAL A 1 181 ? 3.634 2.309 4.158 1.00 96.94 181 VAL A N 1
ATOM 1339 C CA . VAL A 1 181 ? 2.220 2.271 3.742 1.00 96.94 181 VAL A CA 1
ATOM 1340 C C . VAL A 1 181 ? 1.283 3.104 4.628 1.00 96.94 181 VAL A C 1
ATOM 1342 O O . VAL A 1 181 ? 0.112 3.259 4.293 1.00 96.94 181 VAL A O 1
ATOM 1345 N N . SER A 1 182 ? 1.775 3.661 5.742 1.00 95.94 182 SER A N 1
ATOM 1346 C CA . SER A 1 182 ? 0.988 4.438 6.715 1.00 95.94 182 SER A CA 1
ATOM 1347 C C . SER A 1 182 ? 0.247 5.628 6.104 1.00 95.94 182 SER A C 1
ATOM 1349 O O . SER A 1 182 ? -0.884 5.906 6.494 1.00 95.94 182 SER A O 1
ATOM 1351 N N . GLU A 1 183 ? 0.874 6.299 5.139 1.00 94.94 183 GLU A N 1
ATOM 1352 C CA . GLU A 1 183 ? 0.368 7.513 4.484 1.00 94.94 183 GLU A CA 1
ATOM 1353 C C . GLU A 1 183 ? -0.544 7.233 3.277 1.00 94.94 183 GLU A C 1
ATOM 1355 O O . GLU A 1 183 ? -1.151 8.163 2.758 1.00 94.94 183 GLU A O 1
ATOM 1360 N N . LEU A 1 184 ? -0.637 5.983 2.804 1.00 96.38 184 LEU A N 1
ATOM 1361 C CA . LEU A 1 184 ? -1.396 5.654 1.591 1.00 96.38 184 LEU A CA 1
ATOM 1362 C C . LEU A 1 184 ? -2.902 5.797 1.828 1.00 96.38 184 LEU A C 1
ATOM 1364 O O . LEU A 1 184 ? -3.437 5.239 2.791 1.00 96.38 184 LEU A O 1
ATOM 1368 N N . THR A 1 185 ? -3.608 6.476 0.929 1.00 97.31 185 THR A N 1
ATOM 1369 C CA . THR A 1 185 ? -5.078 6.473 0.882 1.00 97.31 185 THR A CA 1
ATOM 1370 C C . THR A 1 185 ? -5.606 5.135 0.350 1.00 97.31 185 THR A C 1
ATOM 1372 O O . THR A 1 185 ? -4.858 4.350 -0.230 1.00 97.31 185 THR A O 1
ATOM 1375 N N . ASP A 1 186 ? -6.901 4.842 0.512 1.00 96.31 186 ASP A N 1
ATOM 1376 C CA . ASP A 1 186 ? -7.485 3.642 -0.110 1.00 96.31 186 ASP A CA 1
ATOM 1377 C C . ASP A 1 186 ? -7.373 3.674 -1.647 1.00 96.31 186 ASP A C 1
ATOM 1379 O O . ASP A 1 186 ? -7.108 2.639 -2.255 1.00 96.31 186 ASP A O 1
ATOM 1383 N N . ALA A 1 187 ? -7.467 4.856 -2.269 1.00 96.00 187 ALA A N 1
ATOM 1384 C CA . ALA A 1 187 ? -7.272 5.034 -3.709 1.00 96.00 187 ALA A CA 1
ATOM 1385 C C . ALA A 1 187 ? -5.822 4.745 -4.151 1.00 96.00 187 ALA A C 1
ATOM 1387 O O . ALA A 1 187 ? -5.603 4.141 -5.202 1.00 96.00 187 ALA A O 1
ATOM 1388 N N . ASP A 1 188 ? -4.825 5.092 -3.331 1.00 97.38 188 ASP A N 1
ATOM 1389 C CA . ASP A 1 188 ? -3.425 4.725 -3.580 1.00 97.38 188 ASP A CA 1
ATOM 1390 C C . ASP A 1 188 ? -3.214 3.208 -3.507 1.00 97.38 188 ASP A C 1
ATOM 1392 O O . ASP A 1 188 ? -2.529 2.629 -4.351 1.00 97.38 188 ASP A O 1
ATOM 1396 N N . ILE A 1 189 ? -3.818 2.550 -2.510 1.00 97.62 189 ILE A N 1
ATOM 1397 C CA . ILE A 1 189 ? -3.741 1.092 -2.329 1.00 97.62 189 ILE A CA 1
ATOM 1398 C C . ILE A 1 189 ? -4.374 0.379 -3.532 1.00 97.62 189 ILE A C 1
ATOM 1400 O O . ILE A 1 189 ? -3.768 -0.537 -4.090 1.00 97.62 189 ILE A O 1
ATOM 1404 N N . GLU A 1 190 ? -5.552 0.832 -3.967 1.00 97.44 190 GLU A N 1
ATOM 1405 C CA . GLU A 1 190 ? -6.235 0.352 -5.173 1.00 97.44 190 GLU A CA 1
ATOM 1406 C C . GLU A 1 190 ? -5.388 0.553 -6.437 1.00 97.44 190 GLU A C 1
ATOM 1408 O O . GLU A 1 190 ? -5.264 -0.370 -7.248 1.00 97.44 190 GLU A O 1
ATOM 1413 N N . THR A 1 191 ? -4.752 1.717 -6.587 1.00 97.12 191 THR A N 1
ATOM 1414 C CA . THR A 1 191 ? -3.878 2.046 -7.725 1.00 97.12 191 THR A CA 1
ATOM 1415 C C . THR A 1 191 ? -2.646 1.137 -7.764 1.00 97.12 191 THR A C 1
ATOM 1417 O O . THR A 1 191 ? -2.370 0.507 -8.788 1.00 97.12 191 THR A O 1
ATOM 1420 N N . ILE A 1 192 ? -1.941 0.992 -6.635 1.00 96.50 192 ILE A N 1
ATOM 1421 C CA . ILE A 1 192 ? -0.773 0.107 -6.495 1.00 96.50 192 ILE A CA 1
ATOM 1422 C C . ILE A 1 192 ? -1.149 -1.345 -6.804 1.00 96.50 192 ILE A C 1
ATOM 1424 O O . ILE A 1 192 ? -0.445 -2.015 -7.561 1.00 96.50 192 ILE A O 1
ATOM 1428 N N . ALA A 1 193 ? -2.250 -1.838 -6.233 1.00 97.25 193 ALA A N 1
ATOM 1429 C CA . ALA A 1 193 ? -2.686 -3.218 -6.409 1.00 97.25 193 ALA A CA 1
ATOM 1430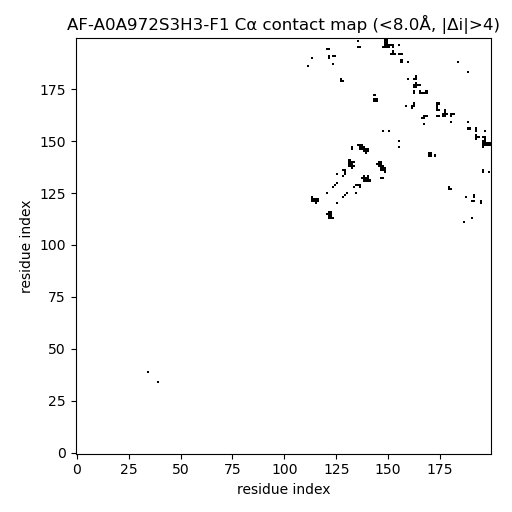 C C . ALA A 1 193 ? -3.145 -3.508 -7.848 1.00 97.25 193 ALA A C 1
ATOM 1432 O O . ALA A 1 193 ? -2.824 -4.563 -8.400 1.00 97.25 193 ALA A O 1
ATOM 1433 N N . SER A 1 194 ? -3.848 -2.564 -8.481 1.00 96.56 194 SER A N 1
ATOM 1434 C CA . SER A 1 194 ? -4.262 -2.672 -9.887 1.00 96.56 194 SER A CA 1
ATOM 1435 C C . SER A 1 194 ? -3.046 -2.724 -10.813 1.00 96.56 194 SER A C 1
ATOM 1437 O O . SER A 1 194 ? -2.933 -3.647 -11.616 1.00 96.56 194 SER A O 1
ATOM 1439 N N . TYR A 1 195 ? -2.087 -1.809 -10.640 1.00 96.06 195 TYR A N 1
ATOM 1440 C CA . TYR A 1 195 ? -0.837 -1.814 -11.402 1.00 96.06 195 TYR A CA 1
ATOM 1441 C C . TYR A 1 195 ? -0.064 -3.126 -11.220 1.00 96.06 195 TYR A C 1
ATOM 1443 O O . TYR A 1 195 ? 0.191 -3.824 -12.198 1.00 96.06 195 TYR A O 1
ATOM 1451 N N . LEU A 1 196 ? 0.251 -3.520 -9.982 1.00 96.12 196 LEU A N 1
ATOM 1452 C CA . LEU A 1 196 ? 1.061 -4.712 -9.706 1.00 96.12 196 LEU A CA 1
ATOM 1453 C C . LEU A 1 196 ? 0.422 -6.020 -10.190 1.00 96.12 196 LEU A C 1
ATOM 1455 O O . LEU A 1 196 ? 1.147 -6.899 -10.657 1.00 96.12 196 LEU A O 1
ATOM 1459 N N . SER A 1 197 ? -0.906 -6.144 -10.113 1.00 96.50 197 SER A N 1
ATOM 1460 C CA . SER A 1 197 ? -1.628 -7.328 -10.604 1.00 96.50 197 SER A CA 1
ATOM 1461 C C . SER A 1 197 ? -1.695 -7.418 -12.133 1.00 96.50 197 SER A C 1
ATOM 1463 O O . SER A 1 197 ? -1.861 -8.513 -12.668 1.00 96.50 197 SER A O 1
ATOM 1465 N N . SER A 1 198 ? -1.502 -6.305 -12.852 1.00 95.44 198 SER A N 1
ATOM 1466 C CA . SER A 1 198 ? -1.399 -6.305 -14.320 1.00 95.44 198 SER A CA 1
ATOM 1467 C C . SER A 1 198 ? -0.053 -6.839 -14.841 1.00 95.44 198 SER A C 1
ATOM 1469 O O . SER A 1 198 ? 0.047 -7.257 -15.998 1.00 95.44 198 SER A O 1
ATOM 1471 N N . LEU A 1 199 ? 0.982 -6.861 -13.990 1.00 91.56 199 LEU A N 1
ATOM 1472 C CA . LEU A 1 199 ? 2.343 -7.252 -14.355 1.00 91.56 199 LEU A CA 1
ATOM 1473 C C . LEU A 1 199 ? 2.503 -8.780 -14.381 1.00 91.56 199 LEU A C 1
ATOM 1475 O O . LEU A 1 199 ? 2.642 -9.413 -13.336 1.00 91.56 199 LEU A O 1
ATOM 1479 N N . LYS A 1 200 ? 2.552 -9.353 -15.585 1.00 72.75 200 LYS A N 1
ATOM 1480 C CA . LYS A 1 200 ? 2.950 -10.751 -15.846 1.00 72.75 200 LYS A CA 1
ATOM 1481 C C . LYS A 1 200 ? 4.475 -10.892 -15.859 1.00 72.75 200 LYS A C 1
ATOM 1483 O O . LYS A 1 200 ? 5.148 -9.932 -16.298 1.00 72.75 200 LYS A O 1
#

Secondary structure (DSSP, 8-state):
------------------------------------HHHHHHHHHHHHHHHHHHHHHHHHHHHHHHHHHHHHHHHHHHHHHHHHHHHHHHHH-PPPP------------------EETTTEEHHHHHHTHHHH-TTS-S-GGGTSPP-TT--HHHHHHHHHHHHHT---STT-HHHHHHHHTT--HHHHHHHHHHHHH--

pLDDT: mean 70.59, std 21.71, range [32.91, 98.31]

Radius of gyration: 39.07 Å; Cα contacts (8 Å, |Δi|>4): 121; chains: 1; bounding box: 49×53×123 Å

Mean predicted aligned error: 21.18 Å